Protein AF-A0A4V0NDP2-F1 (afdb_monomer_lite)

Sequence (276 aa):
MLAFAAQASAVKVADWQRQLVALGYTLVVDGDFGPRTDAATRSFQSSRGLTVDGVVGPKTRAAAGANDVQRASLPASWQRWHGATPEPRGAPEGSILAVRGLEKMTPEFRAKIIDLCADLGIPVDSMCAIISNESAGFNPRALNPLPAAGLIQLTTGANLPGFRTKDAIRSIINMSAEEQVDRVIRPYYERMPAAKGAHPGHLYMLNFLPSDANKGEAFKLGIRDAEGWRGQVYAKNYGFDRERRGYFTIGDVYAVAATMCRTARWRRIRVDGSLA

Secondary structure (DSSP, 8-state):
---------HHHHHHHHHHHHHTT-----SS---HHHHHHHHHHHHHTT---SS---HHHHHHTTTTSTTGGGS-GGGTTS--SSSS-TTPPTT-EE--TTGGGS-HHHHHHHHHHHHHHT--HHHHHHHHHHHTTTT-TT-EETTTEETTTTEEGGG--TT--SHHHHHHGGGS-HHHHIIIIIHHHHTT-GGGTT--HHHHHHHHH-GGGTTS-TT-EEEETT-SSHHHHHHHHHGGG-TT-SSEEEHHHHHHHHHHHHHHTTT-EE-TTS-B-

Structure (mmCIF, N/CA/C/O backbone):
data_AF-A0A4V0NDP2-F1
#
_entry.id   AF-A0A4V0NDP2-F1
#
loop_
_atom_site.group_PDB
_atom_site.id
_atom_site.type_symbol
_atom_site.label_atom_id
_atom_site.label_alt_id
_atom_site.label_comp_id
_atom_site.label_asym_id
_atom_site.label_entity_id
_atom_site.label_seq_id
_atom_site.pdbx_PDB_ins_code
_atom_site.Cartn_x
_atom_site.Cartn_y
_atom_site.Cartn_z
_atom_site.occupancy
_atom_site.B_iso_or_equiv
_atom_site.auth_seq_id
_atom_site.auth_comp_id
_atom_site.auth_asym_id
_atom_site.auth_atom_id
_atom_site.pdbx_PDB_model_num
ATOM 1 N N . MET A 1 1 ? -44.163 11.529 9.045 1.00 36.19 1 MET A N 1
ATOM 2 C CA . MET A 1 1 ? -42.994 11.182 9.882 1.00 36.19 1 MET A CA 1
ATOM 3 C C . MET A 1 1 ? -42.154 10.168 9.116 1.00 36.19 1 MET A C 1
ATOM 5 O O . MET A 1 1 ? -42.752 9.302 8.495 1.00 36.19 1 MET A O 1
ATOM 9 N N . LEU A 1 2 ? -40.821 10.312 9.183 1.00 31.27 2 LEU A N 1
ATOM 10 C CA . LEU A 1 2 ? -39.743 9.534 8.532 1.00 31.27 2 LEU A CA 1
ATOM 11 C C . LEU A 1 2 ? -39.202 10.076 7.196 1.00 31.27 2 LEU A C 1
ATOM 13 O O . LEU A 1 2 ? -39.285 9.453 6.144 1.00 31.27 2 LEU A O 1
ATOM 17 N N . ALA A 1 3 ? -38.540 11.230 7.304 1.00 35.94 3 ALA A N 1
ATOM 18 C CA . ALA A 1 3 ? -37.346 11.540 6.529 1.00 35.94 3 ALA A CA 1
ATOM 19 C C . ALA A 1 3 ? -36.135 10.954 7.278 1.00 35.94 3 ALA A C 1
ATOM 21 O O . ALA A 1 3 ? -35.874 11.422 8.379 1.00 35.94 3 ALA A O 1
ATOM 22 N N . PHE A 1 4 ? -35.458 9.928 6.735 1.00 32.53 4 PHE A N 1
ATOM 23 C CA . PHE A 1 4 ? -34.035 9.609 7.008 1.00 32.53 4 PHE A CA 1
ATOM 24 C C . PHE A 1 4 ? -33.473 8.484 6.099 1.00 32.53 4 PHE A C 1
ATOM 26 O O . PHE A 1 4 ? -32.723 7.625 6.549 1.00 32.53 4 PHE A O 1
ATOM 33 N N . ALA A 1 5 ? -33.829 8.458 4.807 1.00 37.12 5 ALA A N 1
ATOM 34 C CA . ALA A 1 5 ? -33.287 7.482 3.840 1.00 37.12 5 ALA A CA 1
ATOM 35 C C . ALA A 1 5 ? -32.432 8.113 2.718 1.00 37.12 5 ALA A C 1
ATOM 37 O O . ALA A 1 5 ? -32.057 7.437 1.764 1.00 37.12 5 ALA A O 1
ATOM 38 N N . ALA A 1 6 ? -32.102 9.403 2.805 1.00 36.00 6 ALA A N 1
ATOM 39 C CA . ALA A 1 6 ? -31.445 10.121 1.716 1.00 36.00 6 ALA A CA 1
ATOM 40 C C . ALA A 1 6 ? -29.988 10.464 2.050 1.00 36.00 6 ALA A C 1
ATOM 42 O O . ALA A 1 6 ? -29.741 11.494 2.660 1.00 36.00 6 ALA A O 1
ATOM 43 N N . GLN A 1 7 ? -29.041 9.618 1.616 1.00 39.69 7 GLN A N 1
ATOM 44 C CA . GLN A 1 7 ? -27.815 10.073 0.930 1.00 39.69 7 GLN A CA 1
ATOM 45 C C . GLN A 1 7 ? -27.037 8.900 0.279 1.00 39.69 7 GLN A C 1
ATOM 47 O O . GLN A 1 7 ? -25.838 8.717 0.493 1.00 39.69 7 GLN A O 1
ATOM 52 N N . ALA A 1 8 ? -27.692 8.082 -0.547 1.00 46.47 8 ALA A N 1
ATOM 53 C CA . ALA A 1 8 ? -26.972 7.264 -1.527 1.00 46.47 8 ALA A CA 1
ATOM 54 C C . ALA A 1 8 ? -26.947 8.045 -2.849 1.00 46.47 8 ALA A C 1
ATOM 56 O O . ALA A 1 8 ? -27.998 8.411 -3.363 1.00 46.47 8 ALA A O 1
ATOM 57 N N . SER A 1 9 ? -25.765 8.370 -3.381 1.00 53.28 9 SER A N 1
ATOM 58 C CA . SER A 1 9 ? -25.677 8.970 -4.719 1.00 53.28 9 SER A CA 1
ATOM 59 C C . SER A 1 9 ? -26.160 7.966 -5.773 1.00 53.28 9 SER A C 1
ATOM 61 O O . SER A 1 9 ? -26.023 6.761 -5.565 1.00 53.28 9 SER A O 1
ATOM 63 N N . ALA A 1 10 ? -26.664 8.437 -6.918 1.00 49.50 10 ALA A N 1
ATOM 64 C CA . ALA A 1 10 ? -27.165 7.569 -7.995 1.00 49.50 10 ALA A CA 1
ATOM 65 C C . ALA A 1 10 ? -26.156 6.472 -8.409 1.00 49.50 10 ALA A C 1
ATOM 67 O O . ALA A 1 10 ? -26.520 5.322 -8.644 1.00 49.50 10 ALA A O 1
ATOM 68 N N . VAL A 1 11 ? -24.854 6.793 -8.386 1.00 45.03 11 VAL A N 1
ATOM 69 C CA . VAL A 1 11 ? -23.760 5.833 -8.626 1.00 45.03 11 VAL A CA 1
ATOM 70 C C . VAL A 1 11 ? -23.718 4.730 -7.556 1.00 45.03 11 VAL A C 1
ATOM 72 O O . VAL A 1 11 ? -23.634 3.552 -7.894 1.00 45.03 11 VAL A O 1
ATOM 75 N N . LYS A 1 12 ? -23.854 5.086 -6.269 1.00 73.88 12 LYS A N 1
ATOM 76 C CA . LYS A 1 12 ? -23.872 4.126 -5.149 1.00 73.88 12 LYS A CA 1
ATOM 77 C C . LYS A 1 12 ? -25.114 3.228 -5.173 1.00 73.88 12 LYS A C 1
ATOM 79 O O . LYS A 1 12 ? -25.032 2.068 -4.774 1.00 73.88 12 LYS A O 1
ATOM 84 N N . VAL A 1 13 ? -26.254 3.744 -5.635 1.00 80.25 13 VAL A N 1
ATOM 85 C CA . VAL A 1 13 ? -27.491 2.960 -5.779 1.00 80.25 13 VAL A CA 1
ATOM 86 C C . VAL A 1 13 ? -27.387 1.975 -6.941 1.00 80.25 13 VAL A C 1
ATOM 88 O O . VAL A 1 13 ? -27.704 0.800 -6.765 1.00 80.25 13 VAL A O 1
ATOM 91 N N . ALA A 1 14 ? -26.873 2.412 -8.093 1.00 77.00 14 ALA A N 1
ATOM 92 C CA . ALA A 1 14 ? -26.673 1.534 -9.243 1.00 77.00 14 ALA A CA 1
ATOM 93 C C . ALA A 1 14 ? -25.706 0.380 -8.919 1.00 77.00 14 ALA A C 1
ATOM 95 O O . ALA A 1 14 ? -25.932 -0.759 -9.327 1.00 77.00 14 ALA A O 1
ATOM 96 N N . ASP A 1 15 ? -24.654 0.642 -8.136 1.00 76.19 15 ASP A N 1
ATOM 97 C CA . ASP A 1 15 ? -23.742 -0.399 -7.647 1.00 76.19 15 ASP A CA 1
ATOM 98 C C . ASP A 1 15 ? -24.462 -1.449 -6.792 1.00 76.19 15 ASP A C 1
ATOM 100 O O . ASP A 1 15 ? -24.210 -2.649 -6.930 1.00 76.19 15 ASP A O 1
ATOM 104 N N . TRP A 1 16 ? -25.378 -1.009 -5.928 1.00 87.62 16 TRP A N 1
ATOM 105 C CA . TRP A 1 16 ? -26.167 -1.898 -5.084 1.00 87.62 16 TRP A CA 1
ATOM 106 C C . TRP A 1 16 ? -27.178 -2.725 -5.885 1.00 87.62 16 TRP A C 1
ATOM 108 O O . TRP A 1 16 ? -27.268 -3.939 -5.704 1.00 87.62 16 TRP A O 1
ATOM 118 N N . GLN A 1 17 ? -27.879 -2.102 -6.832 1.00 87.50 17 GLN A N 1
ATOM 119 C CA . GLN A 1 17 ? -28.795 -2.798 -7.738 1.00 87.50 17 GLN A CA 1
ATOM 120 C C . GLN A 1 17 ? -28.069 -3.890 -8.535 1.00 87.50 17 GLN A C 1
ATOM 122 O O . GLN A 1 17 ? -28.569 -5.009 -8.625 1.00 87.50 17 GLN A O 1
ATOM 127 N N . ARG A 1 18 ? -26.856 -3.619 -9.044 1.00 81.50 18 ARG A N 1
ATOM 128 C CA . ARG A 1 18 ? -26.035 -4.633 -9.734 1.00 81.50 18 ARG A CA 1
ATOM 129 C C . ARG A 1 18 ? -25.675 -5.815 -8.833 1.00 81.50 18 ARG A C 1
ATOM 131 O O . ARG A 1 18 ? -25.701 -6.950 -9.299 1.00 81.50 18 ARG A O 1
ATOM 138 N N . GLN A 1 19 ? -25.362 -5.571 -7.560 1.00 79.44 19 GLN A N 1
ATOM 139 C CA . GLN A 1 19 ? -25.081 -6.647 -6.599 1.00 79.44 19 GLN A CA 1
ATOM 140 C C . GLN A 1 19 ? -26.320 -7.499 -6.324 1.00 79.44 19 GLN A C 1
ATOM 142 O O . GLN A 1 19 ? -26.232 -8.722 -6.349 1.00 79.44 19 GLN A O 1
ATOM 147 N N . LEU A 1 20 ? -27.484 -6.877 -6.127 1.00 84.88 20 LEU A N 1
ATOM 148 C CA . LEU A 1 20 ? -28.743 -7.603 -5.966 1.00 84.88 20 LEU A CA 1
ATOM 149 C C . LEU A 1 20 ? -29.078 -8.440 -7.213 1.00 84.88 20 LEU A C 1
ATOM 151 O O . LEU A 1 20 ? -29.417 -9.613 -7.077 1.00 84.88 20 LEU A O 1
ATOM 155 N N . VAL A 1 21 ? -28.901 -7.899 -8.423 1.00 81.94 21 VAL A N 1
ATOM 156 C CA . VAL A 1 21 ? -29.083 -8.667 -9.670 1.00 81.94 21 VAL A CA 1
ATOM 157 C C . VAL A 1 21 ? -28.145 -9.873 -9.733 1.00 81.94 21 VAL A C 1
ATOM 159 O O . VAL A 1 21 ? -28.592 -10.982 -10.017 1.00 81.94 21 VAL A O 1
ATOM 162 N N . ALA A 1 22 ? -26.865 -9.696 -9.393 1.00 69.38 22 ALA A N 1
ATOM 163 C CA . ALA A 1 22 ? -25.896 -10.793 -9.340 1.00 69.38 22 ALA A CA 1
ATOM 164 C C . ALA A 1 22 ? -26.252 -11.871 -8.295 1.00 69.38 22 ALA A C 1
ATOM 166 O O . ALA A 1 22 ? -25.889 -13.033 -8.456 1.00 69.38 22 ALA A O 1
ATOM 167 N N . LEU A 1 23 ? -26.984 -11.498 -7.242 1.00 76.38 23 LEU A N 1
ATOM 168 C CA . LEU A 1 23 ? -27.491 -12.398 -6.202 1.00 76.38 23 LEU A CA 1
ATOM 169 C C . LEU A 1 23 ? -28.840 -13.049 -6.562 1.00 76.38 23 LEU A C 1
ATOM 171 O O . LEU A 1 23 ? -29.414 -13.746 -5.725 1.00 76.38 23 LEU A O 1
ATOM 175 N N . GLY A 1 24 ? -29.344 -12.838 -7.782 1.00 78.81 24 GLY A N 1
ATOM 176 C CA . GLY A 1 24 ? -30.566 -13.462 -8.296 1.00 78.81 24 GLY A CA 1
ATOM 177 C C . GLY A 1 24 ? -31.846 -12.641 -8.111 1.00 78.81 24 GLY A C 1
ATOM 178 O O . GLY A 1 24 ? -32.932 -13.139 -8.403 1.00 78.81 24 GLY A O 1
ATOM 179 N N . TYR A 1 25 ? -31.757 -11.388 -7.656 1.00 87.88 25 TYR A N 1
ATOM 180 C CA . TYR A 1 25 ? -32.920 -10.502 -7.564 1.00 87.88 25 TYR A CA 1
ATOM 181 C C . TYR A 1 25 ? -33.242 -9.886 -8.930 1.00 87.88 25 TYR A C 1
ATOM 183 O O . TYR A 1 25 ? -32.371 -9.362 -9.616 1.00 87.88 25 TYR A O 1
ATOM 191 N N . THR A 1 26 ? -34.514 -9.891 -9.329 1.00 90.88 26 THR A N 1
ATOM 192 C CA . THR A 1 26 ? -34.936 -9.278 -10.600 1.00 90.88 26 THR A CA 1
ATOM 193 C C . THR A 1 26 ? -35.195 -7.782 -10.407 1.00 90.88 26 THR A C 1
ATOM 195 O O . THR A 1 26 ? -36.247 -7.389 -9.905 1.00 90.88 26 THR A O 1
ATOM 198 N N . LEU A 1 27 ? -34.231 -6.944 -10.800 1.00 91.50 27 LEU A N 1
ATOM 199 C CA . LEU A 1 27 ? -34.290 -5.481 -10.707 1.00 91.50 27 LEU A CA 1
ATOM 200 C C . LEU A 1 27 ? -33.790 -4.815 -11.991 1.00 91.50 27 LEU A C 1
ATOM 202 O O . LEU A 1 27 ? -32.980 -5.377 -12.725 1.00 91.50 27 LEU A O 1
ATOM 206 N N . VAL A 1 28 ? -34.242 -3.582 -12.218 1.00 90.56 28 VAL A N 1
ATOM 207 C CA . VAL A 1 28 ? -33.639 -2.669 -13.196 1.00 90.56 28 VAL A CA 1
ATOM 208 C C . VAL A 1 28 ? -32.516 -1.900 -12.498 1.00 90.56 28 VAL A C 1
ATOM 210 O O . VAL A 1 28 ? -32.660 -1.510 -11.342 1.00 90.56 28 VAL A O 1
ATOM 213 N N . VAL A 1 29 ? -31.387 -1.720 -13.186 1.00 88.44 29 VAL A N 1
ATOM 214 C CA . VAL A 1 29 ? -30.256 -0.914 -12.702 1.00 88.44 29 VAL A CA 1
ATOM 215 C C . VAL A 1 29 ? -30.400 0.496 -13.268 1.00 88.44 29 VAL A C 1
ATOM 217 O O . VAL A 1 29 ? -29.856 0.801 -14.327 1.00 88.44 29 VAL A O 1
ATOM 220 N N . ASP A 1 30 ? -31.176 1.331 -12.590 1.00 84.38 30 ASP A N 1
ATOM 221 C CA . ASP A 1 30 ? -31.487 2.710 -12.989 1.00 84.38 30 ASP A CA 1
ATOM 222 C C . ASP A 1 30 ? -30.814 3.766 -12.094 1.00 84.38 30 ASP A C 1
ATOM 224 O O . ASP A 1 30 ? -30.802 4.945 -12.434 1.00 84.38 30 ASP A O 1
ATOM 228 N N . GLY A 1 31 ? -30.181 3.351 -10.992 1.00 84.44 31 GLY A N 1
ATOM 229 C CA . GLY A 1 31 ? -29.564 4.259 -10.026 1.00 84.44 31 GLY A CA 1
ATOM 230 C C . GLY A 1 31 ? -30.551 4.903 -9.051 1.00 84.44 31 GLY A C 1
ATOM 231 O O . GLY A 1 31 ? -30.120 5.711 -8.227 1.00 84.44 31 GLY A O 1
ATOM 232 N N . ASP A 1 32 ? -31.826 4.505 -9.076 1.00 88.69 32 ASP A N 1
ATOM 233 C CA . ASP A 1 32 ? -32.862 5.025 -8.191 1.00 88.69 32 ASP A CA 1
ATOM 234 C C . ASP A 1 32 ? -33.216 4.035 -7.077 1.00 88.69 32 ASP A C 1
ATOM 236 O O . ASP A 1 32 ? -33.544 2.858 -7.279 1.00 88.69 32 ASP A O 1
ATOM 240 N N . PHE A 1 33 ? -33.188 4.520 -5.832 1.00 84.88 33 PHE A N 1
ATOM 241 C CA . PHE A 1 33 ? -33.556 3.703 -4.675 1.00 84.88 33 PHE A CA 1
ATOM 242 C C . PHE A 1 33 ? -35.082 3.688 -4.512 1.00 84.88 33 PHE A C 1
ATOM 244 O O . PHE A 1 33 ? -35.639 4.176 -3.533 1.00 84.88 33 PHE A O 1
ATOM 251 N N . GLY A 1 34 ? -35.773 3.180 -5.533 1.00 90.81 34 GLY A N 1
ATOM 252 C CA . GLY A 1 34 ? -37.225 3.066 -5.555 1.00 90.81 34 GLY A CA 1
ATOM 253 C C . GLY A 1 34 ? -37.759 1.866 -4.756 1.00 90.81 34 GLY A C 1
ATOM 254 O O . GLY A 1 34 ? -36.986 1.049 -4.245 1.00 90.81 34 GLY A O 1
ATOM 255 N N . PRO A 1 35 ? -39.093 1.690 -4.702 1.00 92.31 35 PRO A N 1
ATOM 256 C CA . PRO A 1 35 ? -39.743 0.637 -3.913 1.00 92.31 35 PRO A CA 1
ATOM 257 C C . PRO A 1 35 ? -39.266 -0.786 -4.230 1.00 92.31 35 PRO A C 1
ATOM 259 O O . PRO A 1 35 ? -39.185 -1.628 -3.340 1.00 92.31 35 PRO A O 1
ATOM 262 N N . ARG A 1 36 ? -38.913 -1.066 -5.493 1.00 90.19 36 ARG A N 1
ATOM 263 C CA . ARG A 1 36 ? -38.365 -2.372 -5.897 1.00 90.19 36 ARG A CA 1
ATOM 264 C C . ARG A 1 36 ? -36.975 -2.613 -5.301 1.00 90.19 36 ARG A C 1
ATOM 266 O O . ARG A 1 36 ? -36.709 -3.710 -4.814 1.00 90.19 36 ARG A O 1
ATOM 273 N N . THR A 1 37 ? -36.120 -1.589 -5.295 1.00 93.25 37 THR A N 1
ATOM 274 C CA . THR A 1 37 ? -34.781 -1.642 -4.696 1.00 93.25 37 THR A CA 1
ATOM 275 C C . THR A 1 37 ? -34.867 -1.806 -3.173 1.00 93.25 37 THR A C 1
ATOM 277 O O . THR A 1 37 ? -34.152 -2.639 -2.616 1.00 93.25 37 THR A O 1
ATOM 280 N N . ASP A 1 38 ? -35.773 -1.091 -2.493 1.00 93.31 38 ASP A N 1
ATOM 281 C CA . ASP A 1 38 ? -36.018 -1.250 -1.046 1.00 93.31 38 ASP A CA 1
ATOM 282 C C . ASP A 1 38 ? -36.514 -2.667 -0.705 1.00 93.31 38 ASP A C 1
ATOM 284 O O . ASP A 1 38 ? -35.919 -3.341 0.138 1.00 93.31 38 ASP A O 1
ATOM 288 N N . ALA A 1 39 ? -37.521 -3.174 -1.425 1.00 91.38 39 ALA A N 1
ATOM 289 C CA . ALA A 1 39 ? -38.064 -4.514 -1.201 1.00 91.38 39 ALA A CA 1
ATOM 290 C C . ALA A 1 39 ? -37.002 -5.612 -1.382 1.00 91.38 39 ALA A C 1
ATOM 292 O O . ALA A 1 39 ? -36.876 -6.508 -0.543 1.00 91.38 39 ALA A O 1
ATOM 293 N N . ALA A 1 40 ? -36.187 -5.519 -2.436 1.00 91.75 40 ALA A N 1
ATOM 294 C CA . ALA A 1 40 ? -35.080 -6.444 -2.657 1.00 91.75 40 ALA A CA 1
ATOM 295 C C . ALA A 1 40 ? -33.992 -6.319 -1.578 1.00 91.75 40 ALA A C 1
ATOM 297 O O . ALA A 1 40 ? -33.458 -7.332 -1.132 1.00 91.75 40 ALA A O 1
ATOM 298 N N . THR A 1 41 ? -33.712 -5.103 -1.093 1.00 91.00 41 THR A N 1
ATOM 299 C CA . THR A 1 41 ? -32.773 -4.869 0.018 1.00 91.00 41 THR A CA 1
ATOM 300 C C . THR A 1 41 ? -33.250 -5.542 1.300 1.00 91.00 41 THR A C 1
ATOM 302 O O . THR A 1 41 ? -32.476 -6.249 1.943 1.00 91.00 41 THR A O 1
ATOM 305 N N . ARG A 1 42 ? -34.529 -5.385 1.652 1.00 91.81 42 ARG A N 1
ATOM 306 C CA . ARG A 1 42 ? -35.129 -6.012 2.839 1.00 91.81 42 ARG A CA 1
ATOM 307 C C . ARG A 1 42 ? -35.179 -7.532 2.721 1.00 91.81 42 ARG A C 1
ATOM 309 O O . ARG A 1 42 ? -34.827 -8.229 3.669 1.00 91.81 42 ARG A O 1
ATOM 316 N N . SER A 1 43 ? -35.552 -8.052 1.552 1.00 85.25 43 SER A N 1
ATOM 317 C CA . SER A 1 43 ? -35.519 -9.494 1.277 1.00 85.25 43 SER A CA 1
ATOM 318 C C . SER A 1 43 ? -34.102 -10.049 1.415 1.00 85.25 43 SER A C 1
ATOM 320 O O . SER A 1 43 ? -33.891 -11.081 2.051 1.00 85.25 43 SER A O 1
ATOM 322 N N . PHE A 1 44 ? -33.113 -9.329 0.885 1.00 88.88 44 PHE A N 1
ATOM 323 C CA . PHE A 1 44 ? -31.711 -9.679 1.033 1.00 88.88 44 PHE A CA 1
ATOM 324 C C . PHE A 1 44 ? -31.272 -9.678 2.503 1.00 88.88 44 PHE A C 1
ATOM 326 O O . PHE A 1 44 ? -30.733 -10.682 2.970 1.00 88.88 44 PHE A O 1
ATOM 333 N N . GLN A 1 45 ? -31.556 -8.611 3.253 1.00 88.19 45 GLN A N 1
ATOM 334 C CA . GLN A 1 45 ? -31.250 -8.523 4.683 1.00 88.19 45 GLN A CA 1
ATOM 335 C C . GLN A 1 45 ? -31.868 -9.683 5.467 1.00 88.19 45 GLN A C 1
ATOM 337 O O . GLN A 1 45 ? -31.167 -10.341 6.233 1.00 88.19 45 GLN A O 1
ATOM 342 N N . SER A 1 46 ? -33.140 -9.991 5.207 1.00 86.69 46 SER A N 1
ATOM 343 C CA . SER A 1 46 ? -33.843 -11.118 5.823 1.00 86.69 46 SER A CA 1
ATOM 344 C C . SER A 1 46 ? -33.165 -12.453 5.499 1.00 86.69 46 SER A C 1
ATOM 346 O O . SER A 1 46 ? -32.841 -13.212 6.411 1.00 86.69 46 SER A O 1
ATOM 348 N N . SER A 1 47 ? -32.834 -12.700 4.224 1.00 79.25 47 SER A N 1
ATOM 349 C CA . SER A 1 47 ? -32.162 -13.933 3.781 1.00 79.25 47 SER A CA 1
ATOM 350 C C . SER A 1 47 ? -30.767 -14.138 4.386 1.00 79.25 47 SER A C 1
ATOM 352 O O . SER A 1 47 ? -30.253 -15.255 4.41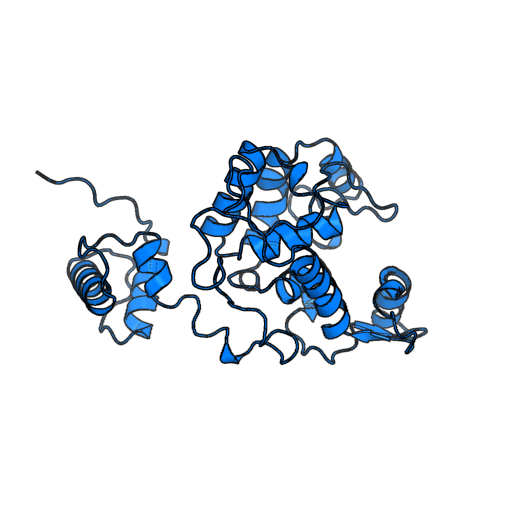0 1.00 79.25 47 SER A O 1
ATOM 354 N N . ARG A 1 48 ? -30.137 -13.060 4.866 1.00 78.31 48 ARG A N 1
ATOM 355 C CA . ARG A 1 48 ? -28.796 -13.062 5.465 1.00 78.31 48 ARG A CA 1
ATOM 356 C C . ARG A 1 48 ? -28.804 -12.889 6.987 1.00 78.31 48 ARG A C 1
ATOM 358 O O . ARG A 1 48 ? -27.730 -12.756 7.567 1.00 78.31 48 ARG A O 1
ATOM 365 N N . GLY A 1 49 ? -29.976 -12.892 7.628 1.00 80.44 49 GLY A N 1
ATOM 366 C CA . GLY A 1 49 ? -30.105 -12.725 9.081 1.00 80.44 49 GLY A CA 1
ATOM 367 C C . GLY A 1 49 ? -29.672 -11.346 9.595 1.00 80.44 49 GLY A C 1
ATOM 368 O O . GLY A 1 49 ? -29.192 -11.232 10.720 1.00 80.44 49 GLY A O 1
ATOM 369 N N . LEU A 1 50 ? -29.791 -10.304 8.769 1.00 82.94 50 LEU A N 1
ATOM 370 C CA . LEU A 1 50 ? -29.487 -8.919 9.132 1.00 82.94 50 LEU A CA 1
ATOM 371 C C . LEU A 1 50 ? -30.731 -8.191 9.656 1.00 82.94 50 LEU A C 1
ATOM 373 O O . LEU A 1 50 ? -31.862 -8.614 9.417 1.00 82.94 50 LEU A O 1
ATOM 377 N N . THR A 1 51 ? -30.524 -7.040 10.304 1.00 87.25 51 THR A N 1
ATOM 378 C CA . THR A 1 51 ? -31.604 -6.083 10.580 1.00 87.25 51 THR A CA 1
ATOM 379 C C . THR A 1 51 ? -32.297 -5.703 9.269 1.00 87.25 51 THR A C 1
ATOM 381 O O . THR A 1 51 ? -31.647 -5.240 8.334 1.00 87.25 51 THR A O 1
ATOM 384 N N . VAL A 1 52 ? -33.613 -5.913 9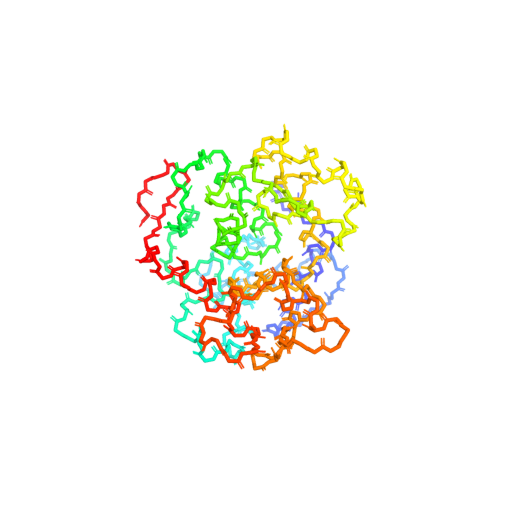.196 1.00 92.50 52 VAL A N 1
ATOM 385 C CA . VAL A 1 52 ? -34.427 -5.692 7.988 1.00 92.50 52 VAL A CA 1
ATOM 386 C C . VAL A 1 52 ? -34.958 -4.256 7.962 1.00 92.50 52 VAL A C 1
ATOM 388 O O . VAL A 1 52 ? -36.156 -3.996 8.068 1.00 92.50 52 VAL A O 1
ATOM 391 N N . ASP A 1 53 ? -34.047 -3.296 7.873 1.00 84.50 53 ASP A N 1
ATOM 392 C CA . ASP A 1 53 ? -34.352 -1.861 7.905 1.00 84.50 53 ASP A CA 1
ATOM 393 C C . ASP A 1 53 ? -34.428 -1.215 6.510 1.00 84.50 53 ASP A C 1
ATOM 395 O O . ASP A 1 53 ? -34.896 -0.082 6.391 1.00 84.50 53 ASP A O 1
ATOM 399 N N . GLY A 1 54 ? -34.061 -1.943 5.449 1.00 84.81 54 GLY A N 1
ATOM 400 C CA . GLY A 1 54 ? -33.982 -1.434 4.074 1.00 84.81 54 GLY A CA 1
ATOM 401 C C . GLY A 1 54 ? -32.785 -0.510 3.839 1.00 84.81 54 GLY A C 1
ATOM 402 O O . GLY A 1 54 ? -32.638 0.054 2.756 1.00 84.81 54 GLY A O 1
ATOM 403 N N . VAL A 1 55 ? -31.904 -0.364 4.831 1.00 85.75 55 VAL A N 1
ATOM 404 C CA . VAL A 1 55 ? -30.732 0.501 4.768 1.00 85.75 55 VAL A CA 1
ATOM 405 C C . VAL A 1 55 ? -29.528 -0.289 4.261 1.00 85.75 55 VAL A C 1
ATOM 407 O O . VAL A 1 55 ? -29.072 -1.281 4.839 1.00 85.75 55 VAL A O 1
ATOM 410 N N . VAL A 1 56 ? -28.927 0.199 3.178 1.00 78.38 56 VAL A N 1
ATOM 411 C CA . VAL A 1 56 ? -27.680 -0.358 2.643 1.00 78.38 56 VAL A CA 1
ATOM 412 C C . VAL A 1 56 ? -26.498 0.185 3.448 1.00 78.38 56 VAL A C 1
ATOM 414 O O . VAL A 1 56 ? -25.771 1.079 3.016 1.00 78.38 56 VAL A O 1
ATOM 417 N N . GLY A 1 57 ? -26.323 -0.335 4.661 1.00 72.94 57 GLY A N 1
ATOM 418 C CA . GLY A 1 57 ? -25.177 -0.056 5.526 1.00 72.94 57 GLY A CA 1
ATOM 419 C C . GLY A 1 57 ? -23.972 -0.970 5.249 1.00 72.94 57 GLY A C 1
ATOM 420 O O . GLY A 1 57 ? -24.045 -1.864 4.398 1.00 72.94 57 GLY A O 1
ATOM 421 N N . PRO A 1 58 ? -22.854 -0.791 5.980 1.00 67.62 58 PRO A N 1
ATOM 422 C CA . PRO A 1 58 ? -21.671 -1.649 5.870 1.00 67.62 58 PRO A CA 1
ATOM 423 C C . PRO A 1 58 ? -21.981 -3.145 6.028 1.00 67.62 58 PRO A C 1
ATOM 425 O O . PRO A 1 58 ? -21.506 -3.951 5.232 1.00 67.62 58 PRO A O 1
ATOM 428 N N . LYS A 1 59 ? -22.858 -3.512 6.976 1.00 66.44 59 LYS A N 1
ATOM 429 C CA . LYS A 1 59 ? -23.290 -4.904 7.209 1.00 66.44 59 LYS A CA 1
ATOM 430 C C . LYS A 1 59 ? -24.033 -5.498 6.007 1.00 66.44 59 LYS A C 1
ATOM 432 O O . LYS A 1 59 ? -23.711 -6.602 5.575 1.00 66.44 59 LYS A O 1
ATOM 437 N N . THR A 1 60 ? -24.966 -4.741 5.423 1.00 78.00 60 THR A N 1
ATOM 438 C CA . THR A 1 60 ? -25.706 -5.135 4.211 1.00 78.00 60 THR A CA 1
ATOM 439 C C . THR A 1 60 ? -24.753 -5.340 3.028 1.00 78.00 60 THR A C 1
ATOM 441 O O . THR A 1 60 ? -24.817 -6.368 2.359 1.00 78.00 60 THR A O 1
ATOM 444 N N . ARG A 1 61 ? -23.800 -4.418 2.814 1.00 75.25 61 ARG A N 1
ATOM 445 C CA . ARG A 1 61 ? -22.788 -4.528 1.744 1.00 75.25 61 ARG A CA 1
ATOM 446 C C . ARG A 1 61 ? -21.833 -5.708 1.934 1.00 75.25 61 ARG A C 1
ATOM 448 O O . ARG A 1 61 ? -21.506 -6.388 0.967 1.00 75.25 61 ARG A O 1
ATOM 455 N N . ALA A 1 62 ? -21.388 -5.964 3.162 1.00 63.72 62 ALA A N 1
ATOM 456 C CA . ALA A 1 62 ? -20.484 -7.071 3.462 1.00 63.72 62 ALA A CA 1
ATOM 457 C C . ALA A 1 62 ? -21.148 -8.435 3.209 1.00 63.72 62 ALA A C 1
ATOM 459 O O . ALA A 1 62 ? -20.541 -9.316 2.597 1.00 63.72 62 ALA A O 1
ATOM 460 N N . ALA A 1 63 ? -22.410 -8.591 3.622 1.00 69.69 63 ALA A N 1
ATOM 461 C CA . ALA A 1 63 ? -23.171 -9.822 3.426 1.00 69.69 63 ALA A CA 1
ATOM 462 C C . ALA A 1 63 ? -23.468 -10.120 1.948 1.00 69.69 63 ALA A C 1
ATOM 464 O O . ALA A 1 63 ? -23.698 -11.274 1.589 1.00 69.69 63 ALA A O 1
ATOM 465 N N . ALA A 1 64 ? -23.492 -9.092 1.089 1.00 68.69 64 ALA A N 1
ATOM 466 C CA . ALA A 1 64 ? -23.811 -9.224 -0.334 1.00 68.69 64 ALA A CA 1
ATOM 467 C C . ALA A 1 64 ? -22.668 -9.830 -1.158 1.00 68.69 64 ALA A C 1
ATOM 469 O O . ALA A 1 64 ? -22.779 -9.971 -2.372 1.00 68.69 64 ALA A O 1
ATOM 470 N N . GLY A 1 65 ? -21.578 -10.231 -0.501 1.00 58.06 65 GLY A N 1
ATOM 471 C CA . GLY A 1 65 ? -20.560 -11.040 -1.146 1.00 58.06 65 GLY A CA 1
ATOM 472 C C . GLY A 1 65 ? -19.654 -10.242 -2.072 1.00 58.06 65 GLY A C 1
ATOM 473 O O . GLY A 1 65 ? -19.143 -10.801 -3.037 1.00 58.06 65 GLY A O 1
ATOM 474 N N . ALA A 1 66 ? -19.295 -9.006 -1.707 1.00 47.34 66 ALA A N 1
ATOM 475 C CA . ALA A 1 66 ? -18.091 -8.369 -2.254 1.00 47.34 66 ALA A CA 1
ATOM 476 C C . ALA A 1 66 ? -16.792 -9.195 -2.028 1.00 47.34 66 ALA A C 1
ATOM 478 O O . ALA A 1 66 ? -15.724 -8.734 -2.408 1.00 47.34 66 ALA A O 1
ATOM 479 N N . ASN A 1 67 ? -16.871 -10.400 -1.437 1.00 45.31 67 ASN A N 1
ATOM 480 C CA . ASN A 1 67 ? -15.744 -11.207 -0.974 1.00 45.31 67 ASN A CA 1
ATOM 481 C C . ASN A 1 67 ? -15.807 -12.722 -1.299 1.00 45.31 67 ASN A C 1
ATOM 483 O O . ASN A 1 67 ? -14.910 -13.447 -0.870 1.00 45.31 67 ASN A O 1
ATOM 487 N N . ASP A 1 68 ? -16.799 -13.242 -2.040 1.00 37.78 68 ASP A N 1
ATOM 488 C CA . ASP A 1 68 ? -16.833 -14.694 -2.354 1.00 37.78 68 ASP A CA 1
ATOM 489 C C . ASP A 1 68 ? -16.113 -15.067 -3.663 1.00 37.78 68 ASP A C 1
ATOM 491 O O . ASP A 1 68 ? -15.632 -16.191 -3.803 1.00 37.78 68 ASP A O 1
ATOM 495 N N . VAL A 1 69 ? -15.911 -14.117 -4.581 1.00 38.59 69 VAL A N 1
ATOM 496 C CA . VAL A 1 69 ? -15.197 -14.377 -5.848 1.00 38.59 69 VAL A CA 1
ATOM 497 C C . VAL A 1 69 ? -13.673 -14.500 -5.654 1.00 38.59 69 VAL A C 1
ATOM 499 O O . VAL A 1 69 ? -13.003 -15.117 -6.473 1.00 38.59 69 VAL A O 1
ATOM 502 N N . GLN A 1 70 ? -13.098 -13.995 -4.553 1.00 41.12 70 GLN A N 1
ATOM 503 C CA . GLN A 1 70 ? -11.636 -13.967 -4.372 1.00 41.12 70 GLN A CA 1
ATOM 504 C C . GLN A 1 70 ? -11.028 -15.197 -3.684 1.00 41.12 70 GLN A C 1
ATOM 506 O O . GLN A 1 70 ? -9.842 -15.447 -3.871 1.00 41.12 70 GLN A O 1
ATOM 511 N N . ARG A 1 71 ? -11.779 -15.996 -2.907 1.00 37.84 71 ARG A N 1
ATOM 512 C CA . ARG A 1 71 ? -11.194 -17.148 -2.180 1.00 37.84 71 ARG A CA 1
ATOM 513 C C . ARG A 1 71 ? -10.765 -18.292 -3.098 1.00 37.84 71 ARG A C 1
ATOM 515 O O . ARG A 1 71 ? -9.734 -18.906 -2.842 1.00 37.84 71 ARG A O 1
ATOM 522 N N . ALA A 1 72 ? -11.530 -18.563 -4.156 1.00 36.00 72 ALA A N 1
ATOM 523 C CA . ALA A 1 72 ? -11.239 -19.639 -5.106 1.00 36.00 72 ALA A CA 1
ATOM 524 C C . ALA A 1 72 ? -10.077 -19.309 -6.066 1.00 36.00 72 ALA A C 1
ATOM 526 O O . ALA A 1 72 ? -9.569 -20.201 -6.738 1.00 36.00 72 ALA A O 1
ATOM 527 N N . SER A 1 73 ? -9.633 -18.048 -6.107 1.00 45.78 73 SER A N 1
ATOM 528 C CA . SER A 1 73 ? -8.537 -17.566 -6.956 1.00 45.78 73 SER A CA 1
ATOM 529 C C . SER A 1 73 ? -7.273 -17.178 -6.181 1.00 45.78 73 SER A C 1
ATOM 531 O O . SER A 1 73 ? -6.330 -16.678 -6.793 1.00 45.78 73 SER A O 1
ATOM 533 N N . LEU A 1 74 ? -7.227 -17.361 -4.852 1.00 50.34 74 LEU A N 1
ATOM 534 C CA . LEU A 1 74 ? -5.993 -17.119 -4.101 1.00 50.34 74 LEU A CA 1
ATOM 535 C C . LEU A 1 74 ? -4.956 -18.192 -4.469 1.00 50.34 74 LEU A C 1
ATOM 537 O O . LEU A 1 74 ? -5.271 -19.388 -4.432 1.00 50.34 74 LEU A O 1
ATOM 541 N N . PRO A 1 75 ? -3.712 -17.801 -4.785 1.00 50.75 75 PRO A N 1
ATOM 542 C CA . PRO A 1 75 ? -2.641 -18.762 -4.999 1.00 50.75 75 PRO A CA 1
ATOM 543 C C . PRO A 1 75 ? -2.445 -19.682 -3.788 1.00 50.75 75 PRO A C 1
ATOM 545 O O . PRO A 1 75 ? -2.728 -19.298 -2.652 1.00 50.75 75 PRO A O 1
ATOM 548 N N . ALA A 1 76 ? -1.923 -20.893 -4.005 1.00 54.81 76 ALA A N 1
ATOM 549 C CA . ALA A 1 76 ? -1.763 -21.911 -2.958 1.00 54.81 76 ALA A CA 1
ATOM 550 C C . ALA A 1 76 ? -0.997 -21.407 -1.714 1.00 54.81 76 ALA A C 1
ATOM 552 O O . ALA A 1 76 ? -1.343 -21.751 -0.584 1.00 54.81 76 ALA A O 1
ATOM 553 N N . SER A 1 77 ? -0.015 -20.522 -1.911 1.00 49.72 77 SER A N 1
ATOM 554 C CA . SER A 1 77 ? 0.764 -19.856 -0.855 1.00 49.72 77 SER A CA 1
ATOM 555 C C . SER A 1 77 ? -0.087 -18.960 0.070 1.00 49.72 77 SER A C 1
ATOM 557 O O . SER A 1 77 ? 0.285 -18.726 1.223 1.00 49.72 77 SER A O 1
ATOM 559 N N . TRP A 1 78 ? -1.260 -18.526 -0.399 1.00 55.53 78 TRP A N 1
ATOM 560 C CA . TRP A 1 78 ? -2.222 -17.669 0.295 1.00 55.53 78 TRP A CA 1
ATOM 561 C C . TRP A 1 78 ? -3.544 -18.364 0.635 1.00 55.53 78 TRP A C 1
ATOM 563 O O . TRP A 1 78 ? -4.376 -17.763 1.304 1.00 55.53 78 TRP A O 1
ATOM 573 N N . GLN A 1 79 ? -3.749 -19.635 0.281 1.00 52.25 79 GLN A N 1
ATOM 574 C CA . GLN A 1 79 ? -4.962 -20.375 0.676 1.00 52.25 79 GLN A CA 1
ATOM 575 C C . GLN A 1 79 ? -5.092 -20.542 2.201 1.00 52.25 79 GLN A C 1
ATOM 577 O O . GLN A 1 79 ? -6.199 -20.626 2.728 1.00 52.25 79 GLN A O 1
ATOM 582 N N . ARG A 1 80 ? -3.965 -20.534 2.933 1.00 47.56 80 ARG A N 1
ATOM 583 C CA . ARG A 1 80 ? -3.931 -20.527 4.410 1.00 47.56 80 ARG A CA 1
ATOM 584 C C . ARG A 1 80 ? -4.087 -19.123 5.010 1.00 47.56 80 ARG A C 1
ATOM 586 O O . ARG A 1 80 ? -4.146 -18.972 6.228 1.00 47.56 80 ARG A O 1
ATOM 593 N N . TRP A 1 81 ? -4.129 -18.085 4.176 1.00 50.12 81 TRP A N 1
ATOM 594 C CA . TRP A 1 81 ? -4.487 -16.745 4.614 1.00 50.12 81 TRP A CA 1
ATOM 595 C C . TRP A 1 81 ? -5.999 -16.711 4.825 1.00 50.12 81 TRP A C 1
ATOM 597 O O . TRP A 1 81 ? -6.792 -16.863 3.895 1.00 50.12 81 TRP A O 1
ATOM 607 N N . HIS A 1 82 ? -6.413 -16.564 6.080 1.00 46.56 82 HIS A N 1
ATOM 608 C CA . HIS A 1 82 ? -7.818 -16.562 6.452 1.00 46.56 82 HIS A CA 1
ATOM 609 C C . HIS A 1 82 ? -8.481 -15.230 6.084 1.00 46.56 82 HIS A C 1
ATOM 611 O O . HIS A 1 82 ? -8.841 -14.467 6.963 1.00 46.56 82 HIS A O 1
ATOM 617 N N . GLY A 1 83 ? -8.722 -14.995 4.792 1.00 41.06 83 GLY A N 1
ATOM 618 C CA . GLY A 1 83 ? -9.824 -14.153 4.329 1.00 41.06 83 GLY A CA 1
ATOM 619 C C . GLY A 1 83 ? -9.444 -12.983 3.436 1.00 41.06 83 GLY A C 1
ATOM 620 O O . GLY A 1 83 ? -9.010 -11.959 3.930 1.00 41.06 83 GLY A O 1
ATOM 621 N N . ALA A 1 84 ? -9.802 -13.095 2.151 1.00 39.00 84 ALA A N 1
ATOM 622 C CA . ALA A 1 84 ? -10.097 -11.986 1.233 1.00 39.00 84 ALA A CA 1
ATOM 623 C C . ALA A 1 84 ? -11.332 -11.168 1.668 1.00 39.00 84 ALA A C 1
ATOM 625 O O . ALA A 1 84 ? -12.214 -10.862 0.884 1.00 39.00 84 ALA A O 1
ATOM 626 N N . THR A 1 85 ? -11.421 -10.871 2.956 1.00 38.12 85 THR A N 1
ATOM 627 C CA . THR A 1 85 ? -12.352 -9.936 3.577 1.00 38.12 85 THR A CA 1
ATOM 628 C C . THR A 1 85 ? -11.475 -8.908 4.305 1.00 38.12 85 THR A C 1
ATOM 630 O O . THR A 1 85 ? -10.390 -9.278 4.754 1.00 38.12 85 THR A O 1
ATOM 633 N N . PRO A 1 86 ? -11.891 -7.634 4.452 1.00 42.25 86 PRO A N 1
ATOM 634 C CA . PRO A 1 86 ? -11.120 -6.609 5.174 1.00 42.25 86 PRO A CA 1
ATOM 635 C C . PRO A 1 86 ? -10.704 -6.978 6.606 1.00 42.25 86 PRO A C 1
ATOM 637 O O . PRO A 1 86 ? -9.844 -6.332 7.191 1.00 42.25 86 PRO A O 1
ATOM 640 N N . GLU A 1 87 ? -11.269 -8.055 7.129 1.00 48.03 87 GLU A N 1
ATOM 641 C CA . GLU A 1 87 ? -11.028 -8.669 8.417 1.00 48.03 87 GLU A CA 1
ATOM 642 C C . GLU A 1 87 ? -11.043 -10.189 8.187 1.00 48.03 87 GLU A C 1
ATOM 644 O O . GLU A 1 87 ? -11.954 -10.670 7.499 1.00 48.03 87 GLU A O 1
ATOM 649 N N . PRO A 1 88 ? -10.100 -10.993 8.717 1.00 45.66 88 PRO A N 1
ATOM 650 C CA . PRO A 1 88 ? -10.310 -12.432 8.811 1.00 45.66 88 PRO A CA 1
ATOM 651 C C . PRO A 1 88 ? -11.698 -12.705 9.380 1.00 45.66 88 PRO A C 1
ATOM 653 O O . PRO A 1 88 ? -12.131 -11.993 10.280 1.00 45.66 88 PRO A O 1
ATOM 656 N N . ARG A 1 89 ? -12.420 -13.703 8.862 1.00 42.69 89 ARG A N 1
ATOM 657 C CA . ARG A 1 89 ? -13.753 -14.060 9.378 1.00 42.69 89 ARG A CA 1
ATOM 658 C C . ARG A 1 89 ? -13.672 -14.189 10.916 1.00 42.69 89 ARG A C 1
ATOM 660 O O . ARG A 1 89 ? -13.002 -15.099 11.394 1.00 42.69 89 ARG A O 1
ATOM 667 N N . GLY A 1 90 ? -14.309 -13.272 11.654 1.00 49.28 90 GLY A N 1
ATOM 668 C CA . GLY A 1 90 ? -14.279 -13.215 13.124 1.00 49.28 90 GLY A CA 1
ATOM 669 C C . GLY A 1 90 ? -13.278 -12.240 13.765 1.00 49.28 90 GLY A C 1
ATOM 670 O O . GLY A 1 90 ? -13.165 -12.245 14.988 1.00 49.28 90 GLY A O 1
ATOM 671 N N . ALA A 1 91 ? -12.551 -11.416 13.003 1.00 55.97 91 ALA A N 1
ATOM 672 C CA . ALA A 1 91 ? -11.747 -10.352 13.602 1.00 55.97 91 ALA A CA 1
ATOM 673 C C . ALA A 1 91 ? -12.648 -9.246 14.192 1.00 55.97 91 ALA A C 1
ATOM 675 O O . ALA A 1 91 ? -13.717 -8.984 13.640 1.00 55.97 91 ALA A O 1
ATOM 676 N N . PRO A 1 92 ? -12.246 -8.603 15.303 1.00 60.34 92 PRO A N 1
ATOM 677 C CA . PRO A 1 92 ? -13.019 -7.511 15.885 1.00 60.34 92 PRO A CA 1
ATOM 678 C C . PRO A 1 92 ? -13.135 -6.328 14.917 1.00 60.34 92 PRO A C 1
ATOM 680 O O . PRO A 1 92 ? -12.125 -5.911 14.343 1.00 60.34 92 PRO A O 1
ATOM 683 N N . GLU A 1 93 ? -14.340 -5.776 14.781 1.00 63.16 93 GLU A N 1
ATOM 684 C CA . GLU A 1 93 ? -14.621 -4.617 13.925 1.00 63.16 93 GLU A CA 1
ATOM 685 C C . GLU A 1 93 ? -13.684 -3.446 14.266 1.00 63.16 93 GLU A C 1
ATOM 687 O O . GLU A 1 93 ? -13.475 -3.120 15.439 1.00 63.16 93 GLU A O 1
ATOM 692 N N . GLY A 1 94 ? -13.080 -2.834 13.243 1.00 66.56 94 GLY A N 1
ATOM 693 C CA . GLY A 1 94 ? -12.195 -1.675 13.426 1.00 66.56 94 GLY A CA 1
ATOM 694 C C . GLY A 1 94 ? -10.837 -2.011 14.055 1.00 66.56 94 GLY A C 1
ATOM 695 O O . GLY A 1 94 ? -10.179 -1.141 14.631 1.00 66.56 94 GLY A O 1
ATOM 696 N N . SER A 1 95 ? -10.407 -3.272 13.966 1.00 76.62 95 SER A N 1
ATOM 697 C CA . SER A 1 95 ? -9.078 -3.702 14.405 1.00 76.62 95 SER A CA 1
ATOM 698 C C . SER A 1 95 ? -8.100 -3.857 13.241 1.00 76.62 95 SER A C 1
ATOM 700 O O . SER A 1 95 ? -8.475 -4.219 12.127 1.00 76.62 95 SER A O 1
ATOM 702 N N . ILE A 1 96 ? -6.814 -3.640 13.509 1.00 84.50 96 ILE A N 1
ATOM 703 C CA . ILE A 1 96 ? -5.722 -3.702 12.529 1.00 84.50 96 ILE A CA 1
ATOM 704 C C . ILE A 1 96 ? -4.738 -4.798 12.940 1.00 84.50 96 ILE A C 1
ATOM 706 O O . ILE A 1 96 ? -4.397 -4.918 14.120 1.00 84.50 96 ILE A O 1
ATOM 710 N N . LEU A 1 97 ? -4.248 -5.592 11.983 1.00 84.19 97 LEU A N 1
ATOM 711 C CA . LEU A 1 97 ? -3.177 -6.559 12.228 1.00 84.19 97 LEU A CA 1
ATOM 712 C C . LEU A 1 97 ? -1.910 -5.866 12.752 1.00 84.19 97 LEU A C 1
ATOM 714 O O . LEU A 1 97 ? -1.399 -4.953 12.109 1.00 84.19 97 LEU A O 1
ATOM 718 N N . ALA A 1 98 ? -1.362 -6.356 13.869 1.00 85.06 98 ALA A N 1
ATOM 719 C CA . ALA A 1 98 ? -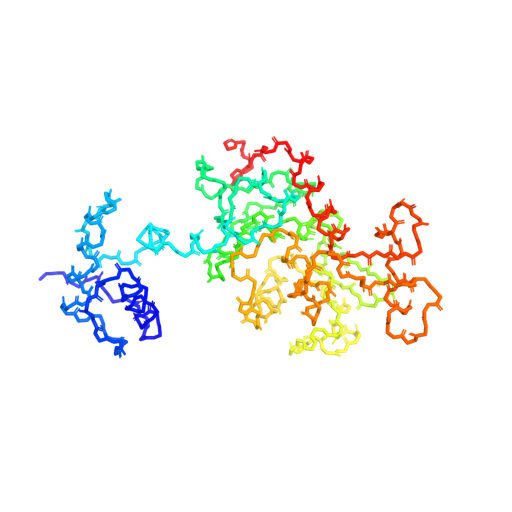0.192 -5.821 14.574 1.00 85.06 98 ALA A CA 1
ATOM 720 C C . ALA A 1 98 ? 1.138 -6.048 13.825 1.00 85.06 98 ALA A C 1
ATOM 722 O O . ALA A 1 98 ? 2.051 -6.721 14.311 1.00 85.06 98 ALA A O 1
ATOM 723 N N . VAL A 1 99 ? 1.234 -5.519 12.605 1.00 88.00 99 VAL A N 1
ATOM 724 C CA . VAL A 1 99 ? 2.449 -5.502 11.787 1.00 88.00 99 VAL A CA 1
ATOM 725 C C . VAL A 1 99 ? 3.514 -4.588 12.407 1.00 88.00 99 VAL A C 1
ATOM 727 O O . VAL A 1 99 ? 3.227 -3.729 13.237 1.00 88.00 99 VAL A O 1
ATOM 730 N N . ARG A 1 100 ? 4.777 -4.767 12.008 1.00 89.75 100 ARG A N 1
ATOM 731 C CA . ARG A 1 100 ? 5.919 -4.010 12.548 1.00 89.75 100 ARG A CA 1
ATOM 732 C C . ARG A 1 100 ? 5.701 -2.494 12.435 1.00 89.75 100 ARG A C 1
ATOM 734 O O . ARG A 1 100 ? 5.423 -2.000 11.342 1.00 89.75 100 ARG A O 1
ATOM 741 N N . GLY A 1 101 ? 5.937 -1.751 13.514 1.00 87.88 101 GLY A N 1
ATOM 742 C CA . GLY A 1 101 ? 5.860 -0.290 13.515 1.00 87.88 101 GLY A CA 1
ATOM 743 C C . GLY A 1 101 ? 4.460 0.260 13.768 1.00 87.88 101 GLY A C 1
ATOM 744 O O . GLY A 1 101 ? 4.312 1.476 13.836 1.00 87.88 101 GLY A O 1
ATOM 745 N N . LEU A 1 102 ? 3.435 -0.590 13.891 1.00 85.19 102 LEU A N 1
ATOM 746 C CA . LEU A 1 102 ? 2.054 -0.152 14.111 1.00 85.19 102 LEU A CA 1
ATOM 747 C C . LEU A 1 102 ? 1.889 0.608 15.439 1.00 85.19 102 LEU A C 1
ATOM 749 O O . LEU A 1 102 ? 1.049 1.501 15.557 1.00 85.19 102 LEU A O 1
ATOM 753 N N . GLU A 1 103 ? 2.738 0.309 16.421 1.00 82.44 103 GLU A N 1
ATOM 754 C CA . GLU A 1 103 ? 2.839 1.034 17.687 1.00 82.44 103 GLU A CA 1
ATOM 755 C C . GLU A 1 103 ? 3.187 2.520 17.513 1.00 82.44 103 GLU A C 1
ATOM 757 O O . GLU A 1 103 ? 2.884 3.320 18.391 1.00 82.44 103 GLU A O 1
ATOM 762 N N . LYS A 1 104 ? 3.771 2.905 16.371 1.00 85.00 104 LYS A N 1
ATOM 763 C CA . LYS A 1 104 ? 4.104 4.297 16.040 1.00 85.00 104 LYS A CA 1
ATOM 764 C C . LYS A 1 104 ? 2.921 5.078 15.469 1.00 85.00 104 LYS A C 1
ATOM 766 O O . LYS A 1 104 ? 3.019 6.292 15.322 1.00 85.00 104 LYS A O 1
ATOM 771 N N . MET A 1 105 ? 1.830 4.401 15.103 1.00 91.06 105 MET A N 1
ATOM 772 C CA . MET A 1 105 ? 0.626 5.079 14.634 1.00 91.06 105 MET A CA 1
ATOM 773 C C . MET A 1 105 ? -0.148 5.658 15.814 1.00 91.06 105 MET A C 1
ATOM 775 O O . MET A 1 105 ? -0.460 4.934 16.764 1.00 91.06 105 MET A O 1
ATOM 779 N N . THR A 1 106 ? -0.515 6.930 15.704 1.00 92.12 106 THR A N 1
ATOM 780 C CA . THR A 1 106 ? -1.500 7.570 16.579 1.00 92.12 106 THR A CA 1
ATOM 781 C C . THR A 1 106 ? -2.890 6.947 16.371 1.00 92.12 106 THR A C 1
ATOM 783 O O . THR A 1 106 ? -3.151 6.377 15.300 1.00 92.12 106 THR A O 1
ATOM 786 N N . PRO A 1 107 ? -3.804 7.034 17.355 1.00 90.00 107 PRO A N 1
ATOM 787 C CA . PRO A 1 107 ? -5.196 6.625 17.170 1.00 90.00 107 PRO A CA 1
ATOM 788 C C . PRO A 1 107 ? -5.859 7.308 15.968 1.00 90.00 107 PRO A C 1
ATOM 790 O O . PRO A 1 107 ? -6.541 6.651 15.183 1.00 90.00 107 PRO A O 1
ATOM 793 N N . GLU A 1 108 ? -5.586 8.596 15.760 1.00 89.12 108 GLU A N 1
ATOM 794 C CA . GLU A 1 108 ? -6.115 9.386 14.647 1.00 89.12 108 GLU A CA 1
ATOM 795 C C . GLU A 1 108 ? -5.639 8.829 13.302 1.00 89.12 108 GLU A C 1
ATOM 797 O O . GLU A 1 108 ? -6.440 8.624 12.387 1.00 89.12 108 GLU A O 1
ATOM 802 N N . PHE A 1 109 ? -4.348 8.505 13.187 1.00 93.75 109 PHE A N 1
ATOM 803 C CA . PHE A 1 109 ? -3.806 7.909 11.972 1.00 93.75 109 PHE A CA 1
ATOM 804 C C . PHE A 1 109 ? -4.386 6.509 11.715 1.00 93.75 109 PHE A C 1
ATOM 806 O O . PHE A 1 109 ? -4.689 6.169 10.568 1.00 93.75 109 PHE A O 1
ATOM 813 N N . ARG A 1 110 ? -4.602 5.695 12.760 1.00 91.19 110 ARG A N 1
ATOM 814 C CA . ARG A 1 110 ? -5.244 4.373 12.622 1.00 91.19 110 ARG A CA 1
ATOM 815 C C . ARG A 1 110 ? -6.681 4.481 12.139 1.00 91.19 110 ARG A C 1
ATOM 817 O O . ARG A 1 110 ? -7.029 3.797 11.180 1.00 91.19 110 ARG A O 1
ATOM 824 N N . ALA A 1 111 ? -7.482 5.346 12.761 1.00 86.12 111 ALA A N 1
ATOM 825 C CA . ALA A 1 111 ? -8.860 5.598 12.348 1.00 86.12 111 ALA A CA 1
ATOM 826 C C . ALA A 1 111 ? -8.914 6.029 10.878 1.00 86.12 111 ALA A C 1
ATOM 828 O O . ALA A 1 111 ? -9.633 5.440 10.077 1.00 86.12 111 ALA A O 1
ATOM 829 N N . LYS A 1 112 ? -8.039 6.959 10.484 1.00 91.94 112 LYS A N 1
ATOM 830 C CA . LYS A 1 112 ? -7.979 7.461 9.111 1.00 91.94 112 LYS A CA 1
ATOM 831 C C . LYS A 1 112 ? -7.624 6.390 8.076 1.00 91.94 112 LYS A C 1
ATOM 833 O O . LYS A 1 112 ? -8.167 6.395 6.973 1.00 91.94 112 LYS A O 1
ATOM 838 N N . ILE A 1 113 ? -6.722 5.464 8.411 1.00 91.81 113 ILE A N 1
ATOM 839 C CA . ILE A 1 113 ? -6.399 4.319 7.547 1.00 91.81 113 ILE A CA 1
ATOM 840 C C . ILE A 1 113 ? -7.578 3.346 7.449 1.00 91.81 113 ILE A C 1
ATOM 842 O O . ILE A 1 113 ? -7.856 2.863 6.351 1.00 91.81 113 ILE A O 1
ATOM 846 N N . ILE A 1 114 ? -8.276 3.074 8.555 1.00 83.88 114 ILE A N 1
ATOM 847 C CA . ILE A 1 114 ? -9.478 2.227 8.558 1.00 83.88 114 ILE A CA 1
ATOM 848 C C . ILE A 1 114 ? -10.557 2.838 7.656 1.00 83.88 114 ILE A C 1
ATOM 850 O O . ILE A 1 114 ? -11.061 2.140 6.776 1.00 83.88 114 ILE A O 1
ATOM 854 N N . ASP A 1 115 ? -10.837 4.133 7.801 1.00 83.62 115 ASP A N 1
ATOM 855 C CA . ASP A 1 115 ? -11.841 4.844 7.003 1.00 83.62 115 ASP A CA 1
ATOM 856 C C . ASP A 1 115 ? -11.482 4.852 5.513 1.00 83.62 115 ASP A C 1
ATOM 858 O O . ASP A 1 115 ? -12.302 4.496 4.667 1.00 83.62 115 ASP A O 1
ATOM 862 N N . LEU A 1 116 ? -10.224 5.164 5.178 1.00 88.75 116 LEU A N 1
ATOM 863 C CA . LEU A 1 116 ? -9.712 5.067 3.808 1.00 88.75 116 LEU A CA 1
ATOM 864 C C . LEU A 1 116 ? -9.948 3.671 3.215 1.00 88.75 116 LEU A C 1
ATOM 866 O O . LEU A 1 116 ? -10.403 3.533 2.080 1.00 88.75 116 LEU A O 1
ATOM 870 N N . CYS A 1 117 ? -9.589 2.631 3.964 1.00 86.25 117 CYS A N 1
ATOM 871 C CA . CYS A 1 117 ? -9.697 1.250 3.513 1.00 86.25 117 CYS A CA 1
ATOM 872 C C . CYS A 1 117 ? -11.161 0.840 3.317 1.00 86.25 117 CYS A C 1
ATOM 874 O O . CYS A 1 117 ? -11.488 0.206 2.311 1.00 86.25 117 CYS A O 1
ATOM 876 N N . ALA A 1 118 ? -12.047 1.256 4.224 1.00 79.62 118 ALA A N 1
ATOM 877 C CA . ALA A 1 118 ? -13.484 1.043 4.111 1.00 79.62 118 ALA A CA 1
ATOM 878 C C . ALA A 1 118 ? -14.075 1.744 2.874 1.00 79.62 118 ALA A C 1
ATOM 880 O O . ALA A 1 118 ? -14.834 1.117 2.131 1.00 79.62 118 ALA A O 1
ATOM 881 N N . ASP A 1 119 ? -13.683 2.995 2.609 1.00 81.44 119 ASP A N 1
ATOM 882 C CA . ASP A 1 119 ? -14.123 3.770 1.442 1.00 81.44 119 ASP A CA 1
ATOM 883 C C . ASP A 1 119 ? -13.705 3.115 0.120 1.00 81.44 119 ASP A C 1
ATOM 885 O O . ASP A 1 119 ? -14.508 2.982 -0.806 1.00 81.44 119 ASP A O 1
ATOM 889 N N . LEU A 1 120 ? -12.437 2.705 0.028 1.00 81.81 120 LEU A N 1
ATOM 890 C CA . LEU A 1 120 ? -11.855 2.146 -1.195 1.00 81.81 120 LEU A CA 1
ATOM 891 C C . LEU A 1 120 ? -12.144 0.647 -1.366 1.00 81.81 120 LEU A C 1
ATOM 893 O O . LEU A 1 120 ? -11.862 0.068 -2.417 1.00 81.81 120 LEU A O 1
ATOM 897 N N . GLY A 1 121 ? -12.704 -0.002 -0.342 1.00 78.75 121 GLY A N 1
ATOM 898 C CA . GLY A 1 121 ? -12.891 -1.450 -0.305 1.00 78.75 121 GLY A CA 1
ATOM 899 C C . GLY A 1 121 ? -11.568 -2.221 -0.312 1.00 78.75 121 GLY A C 1
ATOM 900 O O . GLY A 1 121 ? -11.509 -3.334 -0.835 1.00 78.75 121 GLY A O 1
ATOM 901 N N . ILE A 1 122 ? -10.502 -1.630 0.227 1.00 84.44 122 ILE A N 1
ATOM 902 C CA . ILE A 1 122 ? -9.188 -2.262 0.369 1.00 84.44 122 ILE A CA 1
ATOM 903 C C . ILE A 1 122 ? -9.125 -2.916 1.754 1.00 84.44 122 ILE A C 1
ATOM 905 O O . ILE A 1 122 ? -9.505 -2.281 2.734 1.00 84.44 122 ILE A O 1
ATOM 909 N N . PRO A 1 123 ? -8.641 -4.161 1.896 1.00 83.50 123 PRO A N 1
ATOM 910 C CA . PRO A 1 123 ? -8.430 -4.743 3.216 1.00 83.50 123 PRO A CA 1
ATOM 911 C C . PRO A 1 123 ? -7.417 -3.934 4.039 1.00 83.50 123 PRO A C 1
ATOM 913 O O . PRO A 1 123 ? -6.294 -3.698 3.585 1.00 83.50 123 PRO A O 1
ATOM 916 N N . VAL A 1 124 ? -7.785 -3.544 5.265 1.00 85.50 124 VAL A N 1
ATOM 917 C CA . VAL A 1 124 ? -6.933 -2.691 6.116 1.00 85.50 124 VAL A CA 1
ATOM 918 C C . VAL A 1 124 ? -5.582 -3.342 6.421 1.00 85.50 124 VAL A C 1
ATOM 920 O O . VAL A 1 124 ? -4.543 -2.685 6.383 1.00 85.50 124 VAL A O 1
ATOM 923 N N . ASP A 1 125 ? -5.567 -4.663 6.603 1.00 84.94 125 ASP A N 1
ATOM 924 C CA . ASP A 1 125 ? -4.340 -5.430 6.821 1.00 84.94 125 ASP A CA 1
ATOM 925 C C . ASP A 1 125 ? -3.400 -5.383 5.610 1.00 84.94 125 ASP A C 1
ATOM 927 O O . ASP A 1 125 ? -2.181 -5.323 5.780 1.00 84.94 125 ASP A O 1
ATOM 931 N N . SER A 1 126 ? -3.950 -5.381 4.389 1.00 87.62 126 SER A N 1
ATOM 932 C CA . SER A 1 126 ? -3.164 -5.242 3.160 1.00 87.62 126 SER A CA 1
ATOM 933 C C . SER A 1 126 ? -2.495 -3.873 3.099 1.00 87.62 126 SER A C 1
ATOM 935 O O . SER A 1 126 ? -1.292 -3.792 2.851 1.00 87.62 126 SER A O 1
ATOM 937 N N . MET A 1 127 ? -3.250 -2.806 3.374 1.00 92.25 127 MET A N 1
ATOM 938 C CA . MET A 1 127 ? -2.720 -1.441 3.374 1.00 92.25 127 MET A CA 1
ATOM 939 C C . MET A 1 127 ? -1.628 -1.273 4.437 1.00 92.25 127 MET A C 1
ATOM 941 O O . MET A 1 127 ? -0.530 -0.798 4.143 1.00 92.25 127 MET A O 1
ATOM 945 N N . CYS A 1 128 ? -1.885 -1.728 5.665 1.00 91.75 128 CYS A N 1
ATOM 946 C CA . CYS A 1 128 ? -0.921 -1.653 6.759 1.00 91.75 128 CYS A CA 1
ATOM 947 C C . CYS A 1 128 ? 0.342 -2.480 6.492 1.00 91.75 128 CYS A C 1
ATOM 949 O O . CYS A 1 128 ? 1.436 -2.036 6.844 1.00 91.75 128 CYS A O 1
ATOM 951 N N . ALA A 1 129 ? 0.229 -3.647 5.851 1.00 88.44 129 ALA A N 1
ATOM 952 C CA . ALA A 1 129 ? 1.392 -4.440 5.461 1.00 88.44 129 ALA A CA 1
ATOM 953 C C . ALA A 1 129 ? 2.289 -3.680 4.472 1.00 88.44 129 ALA A C 1
ATOM 955 O O . ALA A 1 129 ? 3.503 -3.645 4.664 1.00 88.44 129 ALA A O 1
ATOM 956 N N . ILE A 1 130 ? 1.710 -3.020 3.467 1.00 92.31 130 ILE A N 1
ATOM 957 C CA . ILE A 1 130 ? 2.481 -2.214 2.510 1.00 92.31 130 ILE A CA 1
ATOM 958 C C . ILE A 1 130 ? 3.135 -1.038 3.211 1.00 92.31 130 ILE A C 1
ATOM 960 O O . ILE A 1 130 ? 4.351 -0.892 3.133 1.00 92.31 130 ILE A O 1
ATOM 964 N N . ILE A 1 131 ? 2.363 -0.236 3.949 1.00 95.12 131 ILE A N 1
ATOM 965 C CA . ILE A 1 131 ? 2.905 0.955 4.608 1.00 95.12 131 ILE A CA 1
ATOM 966 C C . ILE A 1 131 ? 4.031 0.568 5.574 1.00 95.12 131 ILE A C 1
ATOM 968 O O . ILE A 1 131 ? 5.099 1.180 5.573 1.00 95.12 131 ILE A O 1
ATOM 972 N N . SER A 1 132 ? 3.842 -0.489 6.368 1.00 93.38 132 SER A N 1
ATOM 973 C CA . SER A 1 132 ? 4.877 -1.013 7.264 1.00 93.38 132 SER A CA 1
ATOM 974 C C . SER A 1 132 ? 6.162 -1.412 6.519 1.00 93.38 132 SER A C 1
ATOM 976 O O . SER A 1 132 ? 7.267 -1.250 7.056 1.00 93.38 132 SER A O 1
ATOM 978 N N . ASN A 1 133 ? 6.045 -1.921 5.290 1.00 91.38 133 ASN A N 1
ATOM 979 C CA . ASN A 1 133 ? 7.188 -2.354 4.496 1.00 91.38 133 ASN A CA 1
ATOM 980 C C . ASN A 1 133 ? 7.916 -1.157 3.897 1.00 91.38 133 ASN A C 1
ATOM 982 O O . ASN A 1 133 ? 9.097 -0.949 4.167 1.00 91.38 133 ASN A O 1
ATOM 986 N N . GLU A 1 134 ? 7.174 -0.376 3.120 1.00 92.75 134 GLU A N 1
ATOM 987 C CA . GLU A 1 134 ? 7.679 0.708 2.286 1.00 92.75 134 GLU A CA 1
ATOM 988 C C . GLU A 1 134 ? 8.293 1.823 3.128 1.00 92.75 134 GLU A C 1
ATOM 990 O O . GLU A 1 134 ? 9.302 2.418 2.762 1.00 92.75 134 GLU A O 1
ATOM 995 N N . SER A 1 135 ? 7.739 2.065 4.313 1.00 94.50 135 SER A N 1
ATOM 996 C CA . SER A 1 135 ? 8.165 3.173 5.163 1.00 94.50 135 SER A CA 1
ATOM 997 C C . SER A 1 135 ? 8.909 2.749 6.426 1.00 94.50 135 SER A C 1
ATOM 999 O O . SER A 1 135 ? 8.963 3.505 7.389 1.00 94.50 135 SER A O 1
ATOM 1001 N N . ALA A 1 136 ? 9.478 1.540 6.472 1.00 91.00 136 ALA A N 1
ATOM 1002 C CA . ALA A 1 136 ? 10.199 1.047 7.654 1.00 91.00 136 ALA A CA 1
ATOM 1003 C C . ALA A 1 136 ? 9.370 1.150 8.960 1.00 91.00 136 ALA A C 1
ATOM 1005 O O . ALA A 1 136 ? 9.846 1.574 10.020 1.00 91.00 136 ALA A O 1
ATOM 1006 N N . GLY A 1 137 ? 8.108 0.723 8.877 1.00 92.44 137 GLY A N 1
ATOM 1007 C CA . GLY A 1 137 ? 7.153 0.754 9.977 1.00 92.44 137 GLY A CA 1
ATOM 1008 C C . GLY A 1 137 ? 6.518 2.127 10.153 1.00 92.44 137 GLY A C 1
ATOM 1009 O O . GLY A 1 137 ? 6.741 2.751 11.184 1.00 92.44 137 GLY A O 1
ATOM 1010 N N . PHE A 1 138 ? 5.725 2.562 9.171 1.00 95.69 138 PHE A N 1
ATOM 1011 C CA . PHE A 1 138 ? 4.879 3.762 9.239 1.00 95.69 138 PHE A CA 1
ATOM 1012 C C . PHE A 1 138 ? 5.646 5.084 9.422 1.00 95.69 138 PHE A C 1
ATOM 1014 O O . PHE A 1 138 ? 5.145 6.002 10.065 1.00 95.69 138 PHE A O 1
ATOM 1021 N N . ASN A 1 139 ? 6.859 5.210 8.873 1.00 96.38 139 ASN A N 1
ATOM 1022 C CA . ASN A 1 139 ? 7.612 6.465 8.919 1.00 96.38 139 ASN A CA 1
ATOM 1023 C C . ASN A 1 139 ? 7.204 7.399 7.759 1.00 96.38 139 ASN A C 1
ATOM 1025 O O . ASN A 1 139 ? 7.638 7.174 6.626 1.00 96.38 139 ASN A O 1
ATOM 1029 N N . PRO A 1 140 ? 6.471 8.503 7.995 1.00 97.06 140 PRO A N 1
ATOM 1030 C CA . PRO A 1 140 ? 6.105 9.430 6.921 1.00 97.06 140 PRO A CA 1
ATOM 1031 C C . PRO A 1 140 ? 7.324 10.111 6.280 1.00 97.06 140 PRO A C 1
ATOM 1033 O O . PRO A 1 140 ? 7.235 10.597 5.156 1.00 97.06 140 PRO A O 1
ATOM 1036 N N . ARG A 1 141 ? 8.483 10.104 6.951 1.00 96.81 141 ARG A N 1
ATOM 1037 C CA . ARG A 1 141 ? 9.734 10.689 6.452 1.00 96.81 141 ARG A CA 1
ATOM 1038 C C . ARG A 1 141 ? 10.601 9.715 5.648 1.00 96.81 141 ARG A C 1
ATOM 1040 O O . ARG A 1 141 ? 11.744 10.038 5.337 1.00 96.81 141 ARG A O 1
ATOM 1047 N N . ALA A 1 142 ? 10.106 8.512 5.350 1.00 96.12 142 ALA A N 1
ATOM 1048 C CA . ALA A 1 142 ? 10.857 7.526 4.583 1.00 96.12 142 ALA A CA 1
ATOM 1049 C C . ALA A 1 142 ? 11.198 8.061 3.181 1.00 96.12 142 ALA A C 1
ATOM 1051 O O . ALA A 1 142 ? 10.314 8.498 2.441 1.00 96.12 142 ALA A O 1
ATOM 1052 N N . LEU A 1 143 ? 12.478 8.003 2.813 1.00 94.06 143 LEU A N 1
ATOM 1053 C CA . LEU A 1 143 ? 12.999 8.477 1.534 1.00 94.06 143 LEU A CA 1
ATOM 1054 C C . LEU A 1 143 ? 14.071 7.518 1.020 1.00 94.06 143 LEU A C 1
ATOM 1056 O O . LEU A 1 143 ? 14.995 7.166 1.753 1.00 94.06 143 LEU A O 1
ATOM 1060 N N . ASN A 1 144 ? 13.980 7.155 -0.254 1.00 87.25 144 ASN A N 1
ATOM 1061 C CA . ASN A 1 144 ? 14.999 6.373 -0.943 1.00 87.25 144 ASN A CA 1
ATOM 1062 C C . ASN A 1 144 ? 15.911 7.283 -1.804 1.00 87.25 144 ASN A C 1
ATOM 1064 O O . ASN A 1 144 ? 15.427 8.266 -2.378 1.00 87.25 144 ASN A O 1
ATOM 1068 N N . PRO A 1 145 ? 17.221 6.973 -1.932 1.00 79.62 145 PRO A N 1
ATOM 1069 C CA . PRO A 1 145 ? 18.134 7.632 -2.875 1.00 79.62 145 PRO A CA 1
ATOM 1070 C C . PRO A 1 145 ? 17.613 7.760 -4.318 1.00 79.62 145 PRO A C 1
ATOM 1072 O O . PRO A 1 145 ? 17.855 8.771 -4.981 1.00 79.62 145 PRO A O 1
ATOM 1075 N N . LEU A 1 146 ? 16.877 6.760 -4.810 1.00 75.56 146 LEU A N 1
ATOM 1076 C CA . LEU A 1 146 ? 16.063 6.888 -6.019 1.00 75.56 146 LEU A CA 1
ATOM 1077 C C . LEU A 1 146 ? 14.703 7.431 -5.573 1.00 75.56 146 LEU A C 1
ATOM 1079 O O . LEU A 1 146 ? 14.077 6.757 -4.765 1.00 75.56 146 LEU A O 1
ATOM 1083 N N . PRO A 1 147 ? 14.250 8.616 -6.033 1.00 76.81 147 PRO A N 1
ATOM 1084 C CA . PRO A 1 147 ? 13.220 9.398 -5.349 1.00 76.81 147 PRO A CA 1
ATOM 1085 C C . PRO A 1 147 ? 11.894 8.635 -5.276 1.00 76.81 147 PRO A C 1
ATOM 1087 O O . PRO A 1 147 ? 11.078 8.672 -6.199 1.00 76.81 147 PRO A O 1
ATOM 1090 N N . ALA A 1 148 ? 11.738 7.950 -4.151 1.00 93.25 148 ALA A N 1
ATOM 1091 C CA . ALA A 1 148 ? 10.576 7.243 -3.665 1.00 93.25 148 ALA A CA 1
ATOM 1092 C C . ALA A 1 148 ? 10.373 7.732 -2.229 1.00 93.25 148 ALA A C 1
ATOM 1094 O O . ALA A 1 148 ? 11.344 7.784 -1.466 1.00 93.25 148 ALA A O 1
ATOM 1095 N N . ALA A 1 149 ? 9.170 8.188 -1.889 1.00 97.12 149 ALA A N 1
ATOM 1096 C CA . ALA A 1 149 ? 8.964 8.936 -0.651 1.00 97.12 149 ALA A CA 1
ATOM 1097 C C . ALA A 1 149 ? 7.654 8.599 0.064 1.00 97.12 149 ALA A C 1
ATOM 1099 O O . ALA A 1 149 ? 6.653 8.223 -0.552 1.00 97.12 149 ALA A O 1
ATOM 1100 N N . GLY A 1 150 ? 7.673 8.796 1.380 1.00 97.56 150 GLY A N 1
ATOM 1101 C CA . GLY A 1 150 ? 6.510 8.688 2.246 1.00 97.56 150 GLY A CA 1
ATOM 1102 C C . GLY A 1 150 ? 6.089 7.258 2.559 1.00 97.56 150 GLY A C 1
ATOM 1103 O O . GLY A 1 150 ? 6.821 6.290 2.327 1.00 97.56 150 GLY A O 1
ATOM 1104 N N . LEU A 1 151 ? 4.873 7.147 3.089 1.00 97.56 151 LEU A N 1
ATOM 1105 C CA . LEU A 1 151 ? 4.285 5.923 3.632 1.00 97.56 151 LEU A CA 1
ATOM 1106 C C . LEU A 1 151 ? 4.210 4.765 2.626 1.00 97.56 151 LEU A C 1
ATOM 1108 O O . LEU A 1 151 ? 4.322 3.615 3.033 1.00 97.56 151 LEU A O 1
ATOM 1112 N N . ILE A 1 152 ? 4.046 5.062 1.333 1.00 96.75 152 ILE A N 1
ATOM 1113 C CA . ILE A 1 152 ? 3.930 4.058 0.257 1.00 96.75 152 ILE A CA 1
ATOM 1114 C C . ILE A 1 152 ? 5.107 4.078 -0.729 1.00 96.75 152 ILE A C 1
ATOM 1116 O O . ILE A 1 152 ? 5.039 3.412 -1.760 1.00 96.75 152 ILE A O 1
ATOM 1120 N N . GLN A 1 153 ? 6.159 4.860 -0.439 1.00 96.25 153 GLN A N 1
ATOM 1121 C CA . GLN A 1 153 ? 7.312 5.069 -1.329 1.00 96.25 153 GLN A CA 1
ATOM 1122 C C . GLN A 1 153 ? 6.895 5.447 -2.763 1.00 96.25 153 GLN A C 1
ATOM 1124 O O . GLN A 1 153 ? 7.355 4.867 -3.747 1.00 96.25 153 GLN A O 1
ATOM 1129 N N . LEU A 1 154 ? 6.017 6.450 -2.893 1.00 96.06 154 LEU A N 1
ATOM 1130 C CA . LEU A 1 154 ? 5.522 6.908 -4.193 1.00 96.06 154 LEU A CA 1
ATOM 1131 C C . LEU A 1 154 ? 6.693 7.364 -5.076 1.00 96.06 154 LEU A C 1
ATOM 1133 O O . LEU A 1 154 ? 7.557 8.104 -4.611 1.00 96.06 154 LEU A O 1
ATOM 1137 N N . THR A 1 155 ? 6.689 6.983 -6.355 1.00 94.50 155 THR A N 1
ATOM 1138 C CA . THR A 1 155 ? 7.675 7.425 -7.356 1.00 94.50 155 THR A CA 1
ATOM 1139 C C . THR A 1 155 ? 7.017 8.247 -8.463 1.00 94.50 155 THR A C 1
ATOM 1141 O O . THR A 1 155 ? 5.800 8.213 -8.646 1.00 94.50 155 THR A O 1
ATOM 1144 N N . THR A 1 156 ? 7.818 8.925 -9.291 1.00 93.88 156 THR A N 1
ATOM 1145 C CA . THR A 1 156 ? 7.306 9.640 -10.477 1.00 93.88 156 THR A CA 1
ATOM 1146 C C . THR A 1 156 ? 6.601 8.714 -11.477 1.00 93.88 156 THR A C 1
ATOM 1148 O O . THR A 1 156 ? 5.756 9.175 -12.241 1.00 93.88 156 THR A O 1
ATOM 1151 N N . GLY A 1 157 ? 6.905 7.409 -11.462 1.00 90.00 157 GLY A N 1
ATOM 1152 C CA . GLY A 1 157 ? 6.252 6.409 -12.312 1.00 90.00 157 GLY A CA 1
ATOM 1153 C C . GLY A 1 157 ? 4.755 6.247 -12.030 1.00 90.00 157 GLY A C 1
ATOM 1154 O O . GLY A 1 157 ? 4.003 5.900 -12.935 1.00 90.00 157 GLY A O 1
ATOM 1155 N N . ALA A 1 158 ? 4.300 6.590 -10.819 1.00 92.25 158 ALA A N 1
ATOM 1156 C CA . ALA A 1 158 ? 2.880 6.607 -10.464 1.00 92.25 158 ALA A CA 1
ATOM 1157 C C . ALA A 1 158 ? 2.069 7.643 -11.265 1.00 92.25 158 ALA A C 1
ATOM 1159 O O . ALA A 1 158 ? 0.838 7.562 -11.339 1.00 92.25 158 ALA A O 1
ATOM 1160 N N . ASN A 1 159 ? 2.747 8.647 -11.840 1.00 94.56 159 ASN A N 1
ATOM 1161 C CA . ASN A 1 159 ? 2.135 9.734 -12.600 1.00 94.56 159 ASN A CA 1
ATOM 1162 C C . ASN A 1 159 ? 0.919 10.348 -11.870 1.00 94.56 159 ASN A C 1
ATOM 1164 O O . ASN A 1 159 ? -0.144 10.579 -12.457 1.00 94.56 159 ASN A O 1
ATOM 1168 N N . LEU A 1 160 ? 1.039 10.531 -10.552 1.00 96.19 160 LEU A N 1
ATOM 1169 C CA . LEU A 1 160 ? 0.001 11.120 -9.712 1.00 96.19 160 LEU A CA 1
ATOM 1170 C C . LEU A 1 160 ? -0.030 12.640 -9.942 1.00 96.19 160 LEU A C 1
ATOM 1172 O O . LEU A 1 160 ? 1.028 13.271 -9.869 1.00 96.19 160 LEU A O 1
ATOM 1176 N N . PRO A 1 161 ? -1.192 13.252 -10.252 1.00 96.75 161 PRO A N 1
ATOM 1177 C CA . PRO A 1 161 ? -1.299 14.706 -10.345 1.00 96.75 161 PRO A CA 1
ATOM 1178 C C . PRO A 1 161 ? -0.735 15.382 -9.087 1.00 96.75 161 PRO A C 1
ATOM 1180 O O . PRO A 1 161 ? -1.000 14.942 -7.974 1.00 96.75 161 PRO A O 1
ATOM 1183 N N . GLY A 1 162 ? 0.093 16.413 -9.268 1.00 96.62 162 GLY A N 1
ATOM 1184 C CA . GLY A 1 162 ? 0.813 17.074 -8.172 1.00 96.62 162 GLY A CA 1
ATOM 1185 C C . GLY A 1 162 ? 2.136 16.413 -7.762 1.00 96.62 162 GLY A C 1
ATOM 1186 O O . GLY A 1 162 ? 2.946 17.076 -7.131 1.00 96.62 162 GLY A O 1
ATOM 1187 N N . PHE A 1 163 ? 2.415 15.173 -8.186 1.00 97.12 163 PHE A N 1
ATOM 1188 C CA . PHE A 1 163 ? 3.605 14.397 -7.791 1.00 97.12 163 PHE A CA 1
ATOM 1189 C C . PHE A 1 163 ? 4.335 13.763 -8.989 1.00 97.12 163 PHE A C 1
ATOM 1191 O O . PHE A 1 163 ? 4.816 12.633 -8.938 1.00 97.12 163 PHE A O 1
ATOM 1198 N N . ARG A 1 164 ? 4.412 14.490 -10.110 1.00 96.00 164 ARG A N 1
ATOM 1199 C CA . ARG A 1 164 ? 5.034 14.003 -11.361 1.00 96.00 164 ARG A CA 1
ATOM 1200 C C . ARG A 1 164 ? 6.531 14.296 -11.474 1.00 96.00 164 ARG A C 1
ATOM 1202 O O . ARG A 1 164 ? 7.191 13.759 -12.358 1.00 96.00 164 ARG A O 1
ATOM 1209 N N . THR A 1 165 ? 7.074 15.142 -10.600 1.00 96.38 165 THR A N 1
ATOM 1210 C CA . THR A 1 165 ? 8.491 15.537 -10.602 1.00 96.38 165 THR A CA 1
ATOM 1211 C C . THR A 1 165 ? 9.217 14.964 -9.388 1.00 96.38 165 THR A C 1
ATOM 1213 O O . THR A 1 165 ? 8.602 14.675 -8.363 1.00 96.38 165 THR A O 1
ATOM 1216 N N . LYS A 1 166 ? 10.545 14.814 -9.481 1.00 95.69 166 LYS A N 1
ATOM 1217 C CA . LYS A 1 166 ? 11.367 14.307 -8.367 1.00 95.69 166 LYS A CA 1
ATOM 1218 C C . LYS A 1 166 ? 11.246 15.180 -7.115 1.00 95.69 166 LYS A C 1
ATOM 1220 O O . LYS A 1 166 ? 11.204 14.643 -6.014 1.00 95.69 166 LYS A O 1
ATOM 1225 N N . ASP A 1 167 ? 11.159 16.498 -7.277 1.00 96.19 167 ASP A N 1
ATOM 1226 C CA . ASP A 1 167 ? 11.050 17.425 -6.146 1.00 96.19 167 ASP A CA 1
ATOM 1227 C C . ASP A 1 167 ? 9.670 17.376 -5.495 1.00 96.19 167 ASP A C 1
ATOM 1229 O O . ASP A 1 167 ? 9.570 17.367 -4.269 1.00 96.19 167 ASP A O 1
ATOM 1233 N N . ALA A 1 168 ? 8.610 17.220 -6.293 1.00 97.06 168 ALA A N 1
ATOM 1234 C CA . ALA A 1 168 ? 7.280 16.966 -5.758 1.00 97.06 168 ALA A CA 1
ATOM 1235 C C . ALA A 1 168 ? 7.231 15.644 -4.976 1.00 97.06 168 ALA A C 1
ATOM 1237 O O . ALA A 1 168 ? 6.707 15.620 -3.867 1.00 97.06 168 ALA A O 1
ATOM 1238 N N . ILE A 1 169 ? 7.843 14.567 -5.485 1.00 97.75 169 ILE A N 1
ATOM 1239 C CA . ILE A 1 169 ? 7.981 13.317 -4.722 1.00 97.75 169 ILE A CA 1
ATOM 1240 C C . ILE A 1 169 ? 8.734 13.552 -3.407 1.00 97.75 169 ILE A C 1
ATOM 1242 O O . ILE A 1 169 ? 8.256 13.152 -2.352 1.00 97.75 169 ILE A O 1
ATOM 1246 N N . ARG A 1 170 ? 9.875 14.249 -3.431 1.00 96.81 170 ARG A N 1
ATOM 1247 C CA . ARG A 1 170 ? 10.645 14.547 -2.211 1.00 96.81 170 ARG A CA 1
ATOM 1248 C C . ARG A 1 170 ? 9.842 15.342 -1.187 1.00 96.81 170 ARG A C 1
ATOM 1250 O O . ARG A 1 170 ? 9.992 15.088 -0.001 1.00 96.81 170 ARG A O 1
ATOM 1257 N N . SER A 1 171 ? 8.972 16.252 -1.624 1.00 97.06 171 SER A N 1
ATOM 1258 C CA . SER A 1 171 ? 8.149 17.072 -0.725 1.00 97.06 171 SER A CA 1
ATOM 1259 C C . SER A 1 171 ? 7.182 16.266 0.152 1.00 97.06 171 SER A C 1
ATOM 1261 O O . SER A 1 171 ? 6.759 16.764 1.192 1.00 97.06 171 SER A O 1
ATOM 1263 N N . ILE A 1 172 ? 6.873 15.016 -0.220 1.00 98.31 172 ILE A N 1
ATOM 1264 C CA . ILE A 1 172 ? 5.982 14.131 0.544 1.00 98.31 172 ILE A CA 1
ATOM 1265 C C . ILE A 1 172 ? 6.494 13.940 1.978 1.00 98.31 172 ILE A C 1
ATOM 1267 O O . ILE A 1 172 ? 5.695 13.912 2.908 1.00 98.31 172 ILE A O 1
ATOM 1271 N N . ILE A 1 173 ? 7.814 13.880 2.189 1.00 97.62 173 ILE A N 1
ATOM 1272 C CA . ILE A 1 173 ? 8.394 13.639 3.524 1.00 97.62 173 ILE A CA 1
ATOM 1273 C C . ILE A 1 173 ? 8.179 14.796 4.508 1.00 97.62 173 ILE A C 1
ATOM 1275 O O . ILE A 1 173 ? 8.421 14.633 5.703 1.00 97.62 173 ILE A O 1
ATOM 1279 N N . ASN A 1 174 ? 7.745 15.957 4.009 1.00 98.06 174 ASN A N 1
ATOM 1280 C CA . ASN A 1 174 ? 7.412 17.120 4.825 1.00 98.06 174 ASN A CA 1
ATOM 1281 C C . ASN A 1 174 ? 5.948 17.107 5.295 1.00 98.06 174 ASN A C 1
ATOM 1283 O O . ASN A 1 174 ? 5.579 17.942 6.113 1.00 98.06 174 ASN A O 1
ATOM 1287 N N . MET A 1 175 ? 5.128 16.183 4.786 1.00 98.31 175 MET A N 1
ATOM 1288 C CA . MET A 1 175 ? 3.729 16.009 5.179 1.00 98.31 175 MET A CA 1
ATOM 1289 C C . MET A 1 175 ? 3.616 15.113 6.416 1.00 98.31 175 MET A C 1
ATOM 1291 O O . MET A 1 175 ? 4.399 14.169 6.579 1.00 98.31 175 MET A O 1
ATOM 1295 N N . SER A 1 176 ? 2.601 15.350 7.248 1.00 97.62 176 SER A N 1
ATOM 1296 C CA . SER A 1 176 ? 2.202 14.396 8.287 1.00 97.62 176 SER A CA 1
ATOM 1297 C C . SER A 1 176 ? 1.732 13.071 7.670 1.00 97.62 176 SER A C 1
ATOM 1299 O O . SER A 1 176 ? 1.426 12.985 6.477 1.00 97.62 176 SER A O 1
ATOM 1301 N N . ALA A 1 177 ? 1.647 12.013 8.480 1.00 97.44 177 ALA A N 1
ATOM 1302 C CA . ALA A 1 177 ? 1.120 10.732 8.013 1.00 97.44 177 ALA A CA 1
ATOM 1303 C C . ALA A 1 177 ? -0.327 10.871 7.500 1.00 97.44 177 ALA A C 1
ATOM 1305 O O . ALA A 1 177 ? -0.682 10.335 6.452 1.00 97.44 177 ALA A O 1
ATOM 1306 N N . GLU A 1 178 ? -1.142 11.654 8.199 1.00 96.81 178 GLU A N 1
ATOM 1307 C CA . GLU A 1 178 ? -2.535 11.935 7.874 1.00 96.81 178 GLU A CA 1
ATOM 1308 C C . GLU A 1 178 ? -2.682 12.783 6.608 1.00 96.81 178 GLU A C 1
ATOM 1310 O O . GLU A 1 178 ? -3.603 12.546 5.826 1.00 96.81 178 GLU A O 1
ATOM 1315 N N . GLU A 1 179 ? -1.791 13.750 6.380 1.00 98.00 179 GLU A N 1
ATOM 1316 C CA . GLU A 1 179 ? -1.754 14.523 5.135 1.00 98.00 179 GLU A CA 1
ATOM 1317 C C . GLU A 1 179 ? -1.366 13.643 3.944 1.00 98.00 179 GLU A C 1
ATOM 1319 O O . GLU A 1 179 ? -1.944 13.775 2.863 1.00 98.00 179 GLU A O 1
ATOM 1324 N N . GLN A 1 180 ? -0.427 12.708 4.130 1.00 98.50 180 GLN A N 1
ATOM 1325 C CA . GLN A 1 180 ? -0.084 11.735 3.093 1.00 98.50 180 GLN A CA 1
ATOM 1326 C C . GLN A 1 180 ? -1.266 10.819 2.765 1.00 98.50 180 GLN A C 1
ATOM 1328 O O . GLN A 1 180 ? -1.466 10.500 1.592 1.00 98.50 180 GLN A O 1
ATOM 1333 N N . VAL A 1 181 ? -2.083 10.430 3.752 1.00 97.94 181 VAL A N 1
ATOM 1334 C CA . VAL A 1 181 ? -3.310 9.661 3.488 1.00 97.94 181 VAL A CA 1
ATOM 1335 C C . VAL A 1 181 ? -4.226 10.403 2.513 1.00 97.94 181 VAL A C 1
ATOM 1337 O O . VAL A 1 181 ? -4.629 9.819 1.507 1.00 97.94 181 VAL A O 1
ATOM 1340 N N . ASP A 1 182 ? -4.495 11.685 2.757 1.00 97.00 182 ASP A N 1
ATOM 1341 C CA . ASP A 1 182 ? -5.432 12.461 1.934 1.00 97.00 182 ASP A CA 1
ATOM 1342 C C . ASP A 1 182 ? -4.859 12.842 0.574 1.00 97.00 182 ASP A C 1
ATOM 1344 O O . ASP A 1 182 ? -5.542 12.758 -0.444 1.00 97.00 182 ASP A O 1
ATOM 1348 N N . ARG A 1 183 ? -3.605 13.300 0.548 1.00 97.88 183 ARG A N 1
ATOM 1349 C CA . ARG A 1 183 ? -3.021 13.944 -0.636 1.00 97.88 183 ARG A CA 1
ATOM 1350 C C . ARG A 1 183 ? -2.274 12.979 -1.540 1.00 97.88 183 ARG A C 1
ATOM 1352 O O . ARG A 1 183 ? -2.047 13.308 -2.702 1.00 97.88 183 ARG A O 1
ATOM 1359 N N . VAL A 1 184 ? -1.872 11.820 -1.020 1.00 98.31 184 VAL A N 1
ATOM 1360 C CA . VAL A 1 184 ? -1.033 10.858 -1.741 1.00 98.31 184 VAL A CA 1
ATOM 1361 C C . VAL A 1 184 ? -1.722 9.505 -1.855 1.00 98.31 184 VAL A C 1
ATOM 1363 O O . VAL A 1 184 ? -1.986 9.052 -2.966 1.00 98.31 184 VAL A O 1
ATOM 1366 N N . ILE A 1 185 ? -2.027 8.858 -0.730 1.00 98.31 185 ILE A N 1
ATOM 1367 C CA . ILE A 1 185 ? -2.470 7.458 -0.714 1.00 98.31 185 ILE A CA 1
ATOM 1368 C C . ILE A 1 185 ? -3.864 7.328 -1.331 1.00 98.31 185 ILE A C 1
ATOM 1370 O O . ILE A 1 185 ? -4.039 6.552 -2.270 1.00 98.31 185 ILE A O 1
ATOM 1374 N N . ARG A 1 186 ? -4.842 8.110 -0.861 1.00 97.31 186 ARG A N 1
ATOM 1375 C CA . ARG A 1 186 ? -6.209 8.101 -1.399 1.00 97.31 186 ARG A CA 1
ATOM 1376 C C . ARG A 1 186 ? -6.253 8.331 -2.917 1.00 97.31 186 ARG A C 1
ATOM 1378 O O . ARG A 1 186 ? -6.675 7.413 -3.618 1.00 97.31 186 ARG A O 1
ATOM 1385 N N . PRO A 1 187 ? -5.751 9.455 -3.465 1.00 97.38 187 PRO A N 1
ATOM 1386 C CA . PRO A 1 187 ? -5.850 9.715 -4.901 1.00 97.38 187 PRO A CA 1
ATOM 1387 C C . PRO A 1 187 ? -5.010 8.751 -5.752 1.00 97.38 187 PRO A C 1
ATOM 1389 O O . PRO A 1 187 ? -5.268 8.597 -6.947 1.00 97.38 187 PRO A O 1
ATOM 1392 N N . TYR A 1 188 ? -4.001 8.089 -5.175 1.00 97.00 188 TYR A N 1
ATOM 1393 C CA . TYR A 1 188 ? -3.274 7.024 -5.861 1.00 97.00 188 TYR A CA 1
ATOM 1394 C C . TYR A 1 188 ? -4.129 5.761 -6.010 1.00 97.00 188 TYR A C 1
ATOM 1396 O O . TYR A 1 188 ? -4.308 5.278 -7.128 1.00 97.00 188 TYR A O 1
ATOM 1404 N N . TYR A 1 189 ? -4.701 5.260 -4.913 1.00 95.69 189 TYR A N 1
ATOM 1405 C CA . TYR A 1 189 ? -5.469 4.014 -4.922 1.00 95.69 189 TYR A CA 1
ATOM 1406 C C . TYR A 1 189 ? -6.883 4.158 -5.504 1.00 95.69 189 TYR A C 1
ATOM 1408 O O . TYR A 1 189 ? -7.394 3.196 -6.072 1.00 95.69 189 TYR A O 1
ATOM 1416 N N . GLU A 1 190 ? -7.490 5.349 -5.488 1.00 93.69 190 GLU A N 1
ATOM 1417 C CA . GLU A 1 190 ? -8.749 5.630 -6.207 1.00 93.69 190 GLU A CA 1
ATOM 1418 C C . GLU A 1 190 ? -8.640 5.364 -7.716 1.00 93.69 190 GLU A C 1
ATOM 1420 O O . GLU A 1 190 ? -9.618 5.015 -8.376 1.00 93.69 190 GLU A O 1
ATOM 1425 N N . ARG A 1 191 ? -7.429 5.472 -8.272 1.00 92.38 191 ARG A N 1
ATOM 1426 C CA . ARG A 1 191 ? -7.144 5.202 -9.688 1.00 92.38 191 ARG A CA 1
ATOM 1427 C C . ARG A 1 191 ? -6.901 3.717 -9.975 1.00 92.38 191 ARG A C 1
ATOM 1429 O O . ARG A 1 191 ? -6.590 3.369 -11.113 1.00 92.38 191 ARG A O 1
ATOM 1436 N N . MET A 1 192 ? -7.016 2.847 -8.968 1.00 89.62 192 MET A N 1
ATOM 1437 C CA . MET A 1 192 ? -6.692 1.423 -9.050 1.00 89.62 192 MET A CA 1
ATOM 1438 C C . MET A 1 192 ? -7.877 0.543 -8.639 1.00 89.62 192 MET A C 1
ATOM 1440 O O . MET A 1 192 ? -7.890 0.004 -7.533 1.00 89.62 192 MET A O 1
ATOM 1444 N N . PRO A 1 193 ? -8.843 0.285 -9.541 1.00 83.19 193 PRO A N 1
ATOM 1445 C CA . PRO A 1 193 ? -9.965 -0.609 -9.245 1.00 83.19 193 PRO A CA 1
ATOM 1446 C C . PRO A 1 193 ? -9.532 -2.004 -8.763 1.00 83.19 193 PRO A C 1
ATOM 1448 O O . PRO A 1 193 ? -10.207 -2.613 -7.938 1.00 83.19 193 PRO A O 1
ATOM 1451 N N . ALA A 1 194 ? -8.375 -2.487 -9.232 1.00 81.12 194 ALA A N 1
ATOM 1452 C CA . ALA A 1 194 ? -7.798 -3.772 -8.840 1.00 81.12 194 ALA A CA 1
ATOM 1453 C C . ALA A 1 194 ? -7.351 -3.842 -7.365 1.00 81.12 194 ALA A C 1
ATOM 1455 O O . ALA A 1 194 ? -7.135 -4.939 -6.863 1.00 81.12 194 ALA A O 1
ATOM 1456 N N . ALA A 1 195 ? -7.219 -2.708 -6.667 1.00 86.69 195 ALA A N 1
ATOM 1457 C CA . ALA A 1 195 ? -6.870 -2.681 -5.246 1.00 86.69 195 ALA A CA 1
ATOM 1458 C C . ALA A 1 195 ? -8.021 -3.164 -4.347 1.00 86.69 195 ALA A C 1
ATOM 1460 O O . ALA A 1 195 ? -7.787 -3.619 -3.224 1.00 86.69 195 ALA A O 1
ATOM 1461 N N . LYS A 1 196 ? -9.265 -3.096 -4.834 1.00 82.75 196 LYS A N 1
ATOM 1462 C CA . LYS A 1 196 ? -10.448 -3.521 -4.086 1.00 82.75 196 LYS A CA 1
ATOM 1463 C C . LYS A 1 196 ? -10.383 -5.021 -3.778 1.00 82.75 196 LYS A C 1
ATOM 1465 O O . LYS A 1 196 ? -10.271 -5.854 -4.675 1.00 82.75 196 LYS A O 1
ATOM 1470 N N . GLY A 1 197 ? -10.446 -5.364 -2.494 1.00 75.75 197 GLY A N 1
ATOM 1471 C CA . GLY A 1 197 ? -10.309 -6.738 -2.001 1.00 75.75 197 GLY A CA 1
ATOM 1472 C C . GLY A 1 197 ? -8.905 -7.339 -2.156 1.00 75.75 197 GLY A C 1
ATOM 1473 O O . GLY A 1 197 ? -8.701 -8.503 -1.824 1.00 75.75 197 GLY A O 1
ATOM 1474 N N . ALA A 1 198 ? -7.915 -6.585 -2.644 1.00 81.88 198 ALA A N 1
ATOM 1475 C CA . ALA A 1 198 ? -6.584 -7.128 -2.880 1.00 81.88 198 ALA A CA 1
ATOM 1476 C C . ALA A 1 198 ? -5.952 -7.610 -1.564 1.00 81.88 198 ALA A C 1
ATOM 1478 O O . ALA A 1 198 ? -5.807 -6.859 -0.593 1.00 81.88 198 ALA A O 1
ATOM 1479 N N . HIS A 1 199 ? -5.554 -8.883 -1.534 1.00 81.88 199 HIS A N 1
ATOM 1480 C CA . HIS A 1 199 ? -4.775 -9.435 -0.428 1.00 81.88 199 HIS A CA 1
ATOM 1481 C C . HIS A 1 199 ? -3.393 -8.748 -0.350 1.00 81.88 199 HIS A C 1
ATOM 1483 O O . HIS A 1 199 ? -2.963 -8.130 -1.331 1.00 81.88 199 HIS A O 1
ATOM 1489 N N . PRO A 1 200 ? -2.653 -8.864 0.772 1.00 84.81 200 PRO A N 1
ATOM 1490 C CA . PRO A 1 200 ? -1.450 -8.059 0.989 1.00 84.81 200 PRO A CA 1
ATOM 1491 C C . PRO A 1 200 ? -0.394 -8.196 -0.117 1.00 84.81 200 PRO A C 1
ATOM 1493 O O . PRO A 1 200 ? 0.225 -7.209 -0.502 1.00 84.81 200 PRO A O 1
ATOM 1496 N N . GLY A 1 201 ? -0.214 -9.401 -0.669 1.00 86.44 201 GLY A N 1
ATOM 1497 C CA . GLY A 1 201 ? 0.700 -9.641 -1.790 1.00 86.44 201 GLY A CA 1
ATOM 1498 C C . GLY A 1 201 ? 0.282 -8.924 -3.077 1.00 86.44 201 GLY A C 1
ATOM 1499 O O . GLY A 1 201 ? 1.100 -8.237 -3.689 1.00 86.44 201 GLY A O 1
ATOM 1500 N N . HIS A 1 202 ? -0.986 -9.042 -3.483 1.00 87.12 202 HIS A N 1
ATOM 1501 C CA . HIS A 1 202 ? -1.480 -8.400 -4.706 1.00 87.12 202 HIS A CA 1
ATOM 1502 C C . HIS A 1 202 ? -1.485 -6.879 -4.587 1.00 87.12 202 HIS A C 1
ATOM 1504 O O . HIS A 1 202 ? -1.025 -6.205 -5.507 1.00 87.12 202 HIS A O 1
ATOM 1510 N N . LEU A 1 203 ? -1.889 -6.338 -3.434 1.00 91.06 203 LEU A N 1
ATOM 1511 C CA . LEU A 1 203 ? -1.824 -4.899 -3.193 1.00 91.06 203 LEU A CA 1
ATOM 1512 C C . LEU A 1 203 ? -0.368 -4.397 -3.218 1.00 91.06 203 LEU A C 1
ATOM 1514 O O . LEU A 1 203 ? -0.104 -3.342 -3.790 1.00 91.06 203 LEU A O 1
ATOM 1518 N N . TYR A 1 204 ? 0.594 -5.169 -2.688 1.00 92.06 204 TYR A N 1
ATOM 1519 C CA . TYR A 1 204 ? 2.016 -4.833 -2.816 1.00 92.06 204 TYR A CA 1
ATOM 1520 C C . TYR A 1 204 ? 2.406 -4.790 -4.300 1.00 92.06 204 TYR A C 1
ATOM 1522 O O . TYR A 1 204 ? 2.947 -3.790 -4.758 1.00 92.06 204 TYR A O 1
ATOM 1530 N N . MET A 1 205 ? 2.053 -5.791 -5.107 1.00 92.00 205 MET A N 1
ATOM 1531 C CA . MET A 1 205 ? 2.349 -5.743 -6.546 1.00 92.00 205 MET A CA 1
ATOM 1532 C C . MET A 1 205 ? 1.717 -4.548 -7.269 1.00 92.00 205 MET A C 1
ATOM 1534 O O . MET A 1 205 ? 2.368 -3.969 -8.137 1.00 92.00 205 MET A O 1
ATOM 1538 N N . LEU A 1 206 ? 0.501 -4.142 -6.896 1.00 92.31 206 LEU A N 1
ATOM 1539 C CA . LEU A 1 206 ? -0.134 -2.926 -7.413 1.00 92.31 206 LEU A CA 1
ATOM 1540 C C . LEU A 1 206 ? 0.628 -1.653 -7.008 1.00 92.31 206 LEU A C 1
ATOM 1542 O O . LEU A 1 206 ? 0.708 -0.717 -7.800 1.00 92.31 206 LEU A O 1
ATOM 1546 N N . ASN A 1 207 ? 1.234 -1.623 -5.818 1.00 93.75 207 ASN A N 1
ATOM 1547 C CA . ASN A 1 207 ? 2.095 -0.521 -5.384 1.00 93.75 207 ASN A CA 1
ATOM 1548 C C . ASN A 1 207 ? 3.462 -0.526 -6.092 1.00 93.75 207 ASN A C 1
ATOM 1550 O O . ASN A 1 207 ? 3.961 0.524 -6.485 1.00 93.75 207 ASN A O 1
ATOM 1554 N N . PHE A 1 208 ? 4.061 -1.707 -6.259 1.00 92.44 208 PHE A N 1
ATOM 1555 C CA . PHE A 1 208 ? 5.434 -1.891 -6.730 1.00 92.44 208 PHE A CA 1
ATOM 1556 C C . PHE A 1 208 ? 5.564 -1.850 -8.258 1.00 92.44 208 PHE A C 1
ATOM 1558 O O . PHE A 1 208 ? 6.335 -1.058 -8.798 1.00 92.44 208 PHE A O 1
ATOM 1565 N N . LEU A 1 209 ? 4.824 -2.710 -8.964 1.00 90.88 209 LEU A N 1
ATOM 1566 C CA . LEU A 1 209 ? 4.855 -2.854 -10.424 1.00 90.88 209 LEU A CA 1
ATOM 1567 C C . LEU A 1 209 ? 3.438 -3.131 -10.963 1.00 90.88 209 LEU A C 1
ATOM 1569 O O . LEU A 1 209 ? 3.152 -4.247 -11.414 1.00 90.88 209 LEU A O 1
ATOM 1573 N N . PRO A 1 210 ? 2.541 -2.124 -10.952 1.00 88.69 210 PRO A N 1
ATOM 1574 C CA . PRO A 1 210 ? 1.129 -2.319 -11.285 1.00 88.69 210 PRO A CA 1
ATOM 1575 C C . PRO A 1 210 ? 0.874 -2.905 -12.682 1.00 88.69 210 PRO A C 1
ATOM 1577 O O . PRO A 1 210 ? -0.085 -3.651 -12.861 1.00 88.69 210 PRO A O 1
ATOM 1580 N N . SER A 1 211 ? 1.743 -2.644 -13.665 1.00 87.00 211 SER A N 1
ATOM 1581 C CA . SER A 1 211 ? 1.624 -3.202 -15.024 1.00 87.00 211 SER A CA 1
ATOM 1582 C C . SER A 1 211 ? 1.787 -4.726 -15.091 1.00 87.00 211 SER A C 1
ATOM 1584 O O . SER A 1 211 ? 1.305 -5.355 -16.031 1.00 87.00 211 SER A O 1
ATOM 1586 N N . ASP A 1 212 ? 2.446 -5.328 -14.100 1.00 87.06 212 ASP A N 1
ATOM 1587 C CA . ASP A 1 212 ? 2.670 -6.771 -14.011 1.00 87.06 212 ASP A CA 1
ATOM 1588 C C . ASP A 1 212 ? 1.800 -7.441 -12.932 1.00 87.06 212 ASP A C 1
ATOM 1590 O O . ASP A 1 212 ? 1.810 -8.665 -12.823 1.00 87.06 212 ASP A O 1
ATOM 1594 N N . ALA A 1 213 ? 1.027 -6.674 -12.154 1.00 86.69 213 ALA A N 1
ATOM 1595 C CA . ALA A 1 213 ? 0.363 -7.151 -10.937 1.00 86.69 213 ALA A CA 1
ATOM 1596 C C . ALA A 1 213 ? -0.686 -8.256 -11.153 1.00 86.69 213 ALA A C 1
ATOM 1598 O O . ALA A 1 213 ? -0.975 -8.999 -10.220 1.00 86.69 213 ALA A O 1
ATOM 1599 N N . ASN A 1 214 ? -1.231 -8.381 -12.366 1.00 82.12 214 ASN A N 1
ATOM 1600 C CA . ASN A 1 214 ? -2.238 -9.394 -12.713 1.00 82.12 214 ASN A CA 1
ATOM 1601 C C . ASN A 1 214 ? -1.641 -10.658 -13.355 1.00 82.12 214 ASN A C 1
ATOM 1603 O O . ASN A 1 214 ? -2.379 -11.513 -13.840 1.00 82.12 214 ASN A O 1
ATOM 1607 N N . LYS A 1 215 ? -0.310 -10.778 -13.411 1.00 83.38 215 LYS A N 1
ATOM 1608 C CA . LYS A 1 215 ? 0.358 -11.991 -13.898 1.00 83.38 215 LYS A CA 1
ATOM 1609 C C . LYS A 1 215 ? 0.431 -13.042 -12.785 1.00 83.38 215 LYS A C 1
ATOM 1611 O O . LYS A 1 215 ? 0.344 -12.722 -11.605 1.00 83.38 215 LYS A O 1
ATOM 1616 N N . GLY A 1 216 ? 0.592 -14.308 -13.167 1.00 77.44 216 GLY A N 1
ATOM 1617 C CA . GLY A 1 216 ? 0.667 -15.417 -12.208 1.00 77.44 216 GLY A CA 1
ATOM 1618 C C . GLY A 1 216 ? 1.934 -15.388 -11.343 1.00 77.44 216 GLY A C 1
ATOM 1619 O O . GLY A 1 216 ? 2.955 -14.843 -11.755 1.00 77.44 216 GLY A O 1
ATOM 1620 N N . GLU A 1 217 ? 1.898 -16.035 -10.172 1.00 81.00 217 GLU A N 1
ATOM 1621 C CA . GLU A 1 217 ? 3.005 -16.015 -9.196 1.00 81.00 217 GLU A CA 1
ATOM 1622 C C . GLU A 1 217 ? 4.353 -16.461 -9.769 1.00 81.00 217 GLU A C 1
ATOM 1624 O O . GLU A 1 217 ? 5.378 -15.907 -9.391 1.00 81.00 217 GLU A O 1
ATOM 1629 N N . ALA A 1 218 ? 4.361 -17.416 -10.703 1.00 83.06 218 ALA A N 1
ATOM 1630 C CA . ALA A 1 218 ? 5.579 -17.916 -11.343 1.00 83.06 218 ALA A CA 1
ATOM 1631 C C . ALA A 1 218 ? 6.209 -16.923 -12.342 1.00 83.06 218 ALA A C 1
ATOM 1633 O O . ALA A 1 218 ? 7.300 -17.167 -12.862 1.00 83.06 218 ALA A O 1
ATOM 1634 N N . PHE A 1 219 ? 5.533 -15.811 -12.645 1.00 88.69 219 PHE A N 1
ATOM 1635 C CA . PHE A 1 219 ? 6.030 -14.816 -13.583 1.00 88.69 219 PHE A CA 1
ATOM 1636 C C . PHE A 1 219 ? 7.293 -14.139 -13.040 1.00 88.69 219 PHE A C 1
ATOM 1638 O O . PHE A 1 219 ? 7.277 -13.544 -11.962 1.00 88.69 219 PHE A O 1
ATOM 1645 N N . LYS A 1 220 ? 8.383 -14.199 -13.813 1.00 95.00 220 LYS A N 1
ATOM 1646 C CA . LYS A 1 220 ? 9.676 -13.597 -13.464 1.00 95.00 220 LYS A CA 1
ATOM 1647 C C . LYS A 1 220 ? 9.626 -12.082 -13.672 1.00 95.00 220 LYS A C 1
ATOM 1649 O O . LYS A 1 220 ? 9.567 -11.601 -14.804 1.00 95.00 220 LYS A O 1
ATOM 1654 N N . LEU A 1 221 ? 9.660 -11.333 -12.575 1.00 95.44 221 LEU A N 1
ATOM 1655 C CA . LEU A 1 221 ? 9.627 -9.871 -12.580 1.00 95.44 221 LEU A CA 1
ATOM 1656 C C . LEU A 1 221 ? 10.992 -9.279 -12.906 1.00 95.44 221 LEU A C 1
ATOM 1658 O O . LEU A 1 221 ? 11.073 -8.367 -13.731 1.00 95.44 221 LEU A O 1
ATOM 1662 N N . GLY A 1 222 ? 12.036 -9.815 -12.276 1.00 96.62 222 GLY A N 1
ATOM 1663 C CA . GLY A 1 222 ? 13.424 -9.450 -12.510 1.00 96.62 222 GLY A CA 1
ATOM 1664 C C . GLY A 1 222 ? 14.248 -10.683 -12.849 1.00 96.62 222 GLY A C 1
ATOM 1665 O O . GLY A 1 222 ? 14.102 -11.716 -12.198 1.00 96.62 222 GLY A O 1
ATOM 1666 N N . ILE A 1 223 ? 15.117 -10.567 -13.851 1.00 98.06 223 ILE A N 1
ATOM 1667 C CA . ILE A 1 223 ? 16.055 -11.614 -14.268 1.00 98.06 223 ILE A CA 1
ATOM 1668 C C . ILE A 1 223 ? 17.452 -10.992 -14.301 1.00 98.06 223 ILE A C 1
ATOM 1670 O O . ILE A 1 223 ? 17.640 -9.942 -14.912 1.00 98.06 223 ILE A O 1
ATOM 1674 N N . ARG A 1 224 ? 18.407 -11.614 -13.611 1.00 97.88 224 ARG A N 1
ATOM 1675 C CA . ARG A 1 224 ? 19.801 -11.175 -13.546 1.00 97.88 224 ARG A CA 1
ATOM 1676 C C . ARG A 1 224 ? 20.407 -11.176 -14.945 1.00 97.88 224 ARG A C 1
ATOM 1678 O O . ARG A 1 224 ? 20.158 -12.100 -15.711 1.00 97.88 224 ARG A O 1
ATOM 1685 N N . ASP A 1 225 ? 21.160 -10.126 -15.255 1.00 95.81 225 ASP A N 1
ATOM 1686 C CA . ASP A 1 225 ? 21.895 -9.947 -16.515 1.00 95.81 225 ASP A CA 1
ATOM 1687 C C . ASP A 1 225 ? 21.034 -10.008 -17.793 1.00 95.81 225 ASP A C 1
ATOM 1689 O O . ASP A 1 225 ? 21.562 -10.007 -18.901 1.00 95.81 225 ASP A O 1
ATOM 1693 N N . ALA A 1 226 ? 19.701 -10.012 -17.670 1.00 96.44 226 ALA A N 1
ATOM 1694 C CA . ALA A 1 226 ? 18.809 -9.939 -18.817 1.00 96.44 226 ALA A CA 1
ATOM 1695 C C . ALA A 1 226 ? 18.837 -8.537 -19.431 1.00 96.44 226 ALA A C 1
ATOM 1697 O O . ALA A 1 226 ? 18.774 -7.531 -18.723 1.00 96.44 226 ALA A O 1
ATOM 1698 N N . GLU A 1 227 ? 18.846 -8.456 -20.756 1.00 94.75 227 GLU A N 1
ATOM 1699 C CA . GLU A 1 227 ? 18.736 -7.171 -21.437 1.00 94.75 227 GLU A CA 1
ATOM 1700 C C . GLU A 1 227 ? 17.358 -6.519 -21.211 1.00 94.75 227 GLU A C 1
ATOM 1702 O O . GLU A 1 227 ? 16.325 -7.173 -21.021 1.00 94.75 227 GLU A O 1
ATOM 1707 N N . GLY A 1 228 ? 17.336 -5.185 -21.226 1.00 94.69 228 GLY A N 1
ATOM 1708 C CA . GLY A 1 228 ? 16.107 -4.400 -21.147 1.00 94.69 228 GLY A CA 1
ATOM 1709 C C . GLY A 1 228 ? 15.440 -4.372 -19.765 1.00 94.69 228 GLY A C 1
ATOM 1710 O O . GLY A 1 228 ? 16.088 -4.373 -18.716 1.00 94.69 228 GLY A O 1
ATOM 1711 N N . TRP A 1 229 ? 14.107 -4.272 -19.764 1.00 92.88 229 TRP A N 1
ATOM 1712 C CA . TRP A 1 229 ? 13.314 -3.947 -18.570 1.00 92.88 229 TRP A CA 1
ATOM 1713 C C . TRP A 1 229 ? 13.480 -4.955 -17.424 1.00 92.88 229 TRP A C 1
ATOM 1715 O O . TRP A 1 229 ? 13.595 -4.559 -16.265 1.00 92.88 229 TRP A O 1
ATOM 1725 N N . ARG A 1 230 ? 13.539 -6.260 -17.722 1.00 94.75 230 ARG A N 1
ATOM 1726 C CA . ARG A 1 230 ? 13.633 -7.307 -16.687 1.00 94.75 230 ARG A CA 1
ATOM 1727 C C . ARG A 1 230 ? 14.976 -7.289 -15.954 1.00 94.75 230 ARG A C 1
ATOM 1729 O O . ARG A 1 230 ? 14.984 -7.488 -14.738 1.00 94.75 230 ARG A O 1
ATOM 1736 N N . GLY A 1 231 ? 16.076 -6.971 -16.639 1.00 96.50 231 GLY A N 1
ATOM 1737 C CA . GLY A 1 231 ? 17.373 -6.742 -15.995 1.00 96.50 231 GLY A CA 1
ATOM 1738 C C . GLY A 1 231 ? 17.383 -5.501 -15.114 1.00 96.50 231 GLY A C 1
ATOM 1739 O O . GLY A 1 231 ? 17.852 -5.549 -13.979 1.00 96.50 231 GLY A O 1
ATOM 1740 N N . GLN A 1 232 ? 16.784 -4.402 -15.582 1.00 94.06 232 GLN A N 1
ATOM 1741 C CA . GLN A 1 232 ? 16.678 -3.163 -14.801 1.00 94.06 232 GLN A CA 1
ATOM 1742 C C . GLN A 1 232 ? 15.863 -3.350 -13.513 1.00 94.06 232 GLN A C 1
ATOM 1744 O O . GLN A 1 232 ? 16.235 -2.823 -12.462 1.00 94.06 232 GLN A O 1
ATOM 1749 N N . VAL A 1 233 ? 14.764 -4.111 -13.582 1.00 94.19 233 VAL A N 1
ATOM 1750 C CA . VAL A 1 233 ? 13.962 -4.479 -12.408 1.00 94.19 233 VAL A CA 1
ATOM 1751 C C . VAL A 1 233 ? 14.788 -5.324 -11.440 1.00 94.19 233 VAL A C 1
ATOM 1753 O O . VAL A 1 233 ? 14.767 -5.047 -10.240 1.00 94.19 233 VAL A O 1
ATOM 1756 N N . TYR A 1 234 ? 15.553 -6.301 -11.939 1.00 96.62 234 TYR A N 1
ATOM 1757 C CA . TYR A 1 234 ? 16.428 -7.120 -11.099 1.00 96.62 234 TYR A CA 1
ATOM 1758 C C . TYR A 1 234 ? 17.505 -6.291 -10.397 1.00 96.62 234 TYR A C 1
ATOM 1760 O O . TYR A 1 234 ? 17.640 -6.372 -9.180 1.00 96.62 234 TYR A O 1
ATOM 1768 N N . ALA A 1 235 ? 18.223 -5.441 -11.133 1.00 94.75 235 ALA A N 1
ATOM 1769 C CA . ALA A 1 235 ? 19.327 -4.644 -10.600 1.00 94.75 235 ALA A CA 1
ATOM 1770 C C . ALA A 1 235 ? 18.918 -3.759 -9.409 1.00 94.75 235 ALA A C 1
ATOM 1772 O O . ALA A 1 235 ? 19.713 -3.536 -8.499 1.00 94.75 235 ALA A O 1
ATOM 1773 N N . LYS A 1 236 ? 17.668 -3.282 -9.386 1.00 90.88 236 LYS A N 1
ATOM 1774 C CA . LYS A 1 236 ? 17.134 -2.437 -8.305 1.00 90.88 236 LYS A CA 1
ATOM 1775 C C . LYS A 1 236 ? 16.487 -3.224 -7.164 1.00 90.88 236 LYS A C 1
ATOM 1777 O O . LYS A 1 236 ? 16.331 -2.679 -6.080 1.00 90.88 236 LYS A O 1
ATOM 1782 N N . ASN A 1 237 ? 16.095 -4.477 -7.405 1.00 93.25 237 ASN A N 1
ATOM 1783 C CA . ASN A 1 237 ? 15.235 -5.247 -6.501 1.00 93.25 237 ASN A CA 1
ATOM 1784 C C . ASN A 1 237 ? 15.731 -6.686 -6.272 1.00 93.25 237 ASN A C 1
ATOM 1786 O O . ASN A 1 237 ? 14.953 -7.576 -5.934 1.00 93.25 237 ASN A O 1
ATOM 1790 N N . TYR A 1 238 ? 17.033 -6.933 -6.435 1.00 94.50 238 TYR A N 1
ATOM 1791 C CA . TYR A 1 238 ? 17.646 -8.259 -6.285 1.00 94.50 238 TYR A CA 1
ATOM 1792 C C . TYR A 1 238 ? 17.430 -8.876 -4.893 1.00 94.50 238 TYR A C 1
ATOM 1794 O O . TYR A 1 238 ? 17.539 -10.088 -4.744 1.00 94.50 238 TYR A O 1
ATOM 1802 N N . GLY A 1 239 ? 17.080 -8.073 -3.880 1.00 93.12 239 GLY A N 1
ATOM 1803 C CA . GLY A 1 239 ? 16.725 -8.549 -2.540 1.00 93.12 239 GLY A CA 1
ATOM 1804 C C . GLY A 1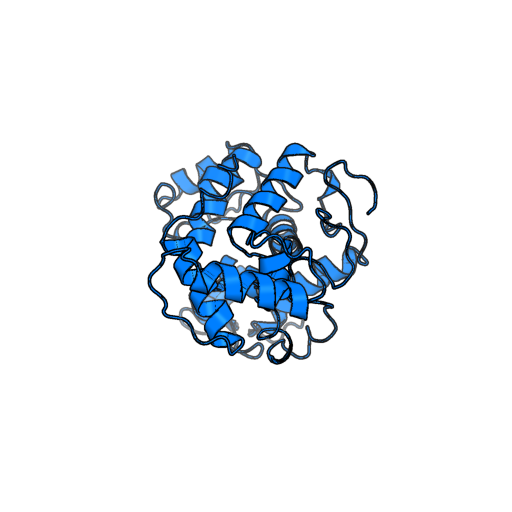 239 ? 15.503 -9.480 -2.491 1.00 93.12 239 GLY A C 1
ATOM 1805 O O . GLY A 1 239 ? 15.344 -10.211 -1.512 1.00 93.12 239 GLY A O 1
ATOM 1806 N N . PHE A 1 240 ? 14.661 -9.501 -3.532 1.00 94.25 240 PHE A N 1
ATOM 1807 C CA . PHE A 1 240 ? 13.593 -10.499 -3.662 1.00 94.25 240 PHE A CA 1
ATOM 1808 C C . PHE A 1 240 ? 14.115 -11.885 -4.080 1.00 94.25 240 PHE A C 1
ATOM 1810 O O . PHE A 1 240 ? 13.474 -12.884 -3.766 1.00 94.25 240 PHE A O 1
ATOM 1817 N N . ASP A 1 241 ? 15.289 -11.985 -4.714 1.00 95.56 241 ASP A N 1
ATOM 1818 C CA . ASP A 1 241 ? 15.930 -13.263 -5.061 1.00 95.56 241 ASP A CA 1
ATOM 1819 C C . ASP A 1 241 ? 16.708 -13.836 -3.862 1.00 95.56 241 ASP A C 1
ATOM 1821 O O . ASP A 1 241 ? 17.938 -13.937 -3.855 1.00 95.56 241 ASP A O 1
ATOM 1825 N N . ARG A 1 242 ? 15.977 -14.189 -2.799 1.00 91.06 242 ARG A N 1
ATOM 1826 C CA . ARG A 1 242 ? 16.558 -14.691 -1.539 1.00 91.06 242 ARG A CA 1
ATOM 1827 C C . ARG A 1 242 ? 17.318 -16.004 -1.711 1.00 91.06 242 ARG A C 1
ATOM 1829 O O . ARG A 1 242 ? 18.297 -16.241 -1.009 1.00 91.06 242 ARG A O 1
ATOM 1836 N N . GLU A 1 243 ? 16.875 -16.828 -2.653 1.00 93.12 243 GLU A N 1
ATOM 1837 C CA . GLU A 1 243 ? 17.475 -18.122 -2.990 1.00 93.12 243 GLU A CA 1
ATOM 1838 C C . GLU A 1 243 ? 18.620 -18.002 -4.010 1.00 93.12 243 GLU A C 1
ATOM 1840 O O . GLU A 1 243 ? 19.240 -19.004 -4.354 1.00 93.12 243 GLU A O 1
ATOM 1845 N N . ARG A 1 244 ? 18.935 -16.783 -4.475 1.00 95.25 244 ARG A N 1
ATOM 1846 C CA . ARG A 1 244 ? 20.014 -16.492 -5.432 1.00 95.25 244 ARG A CA 1
ATOM 1847 C C . ARG A 1 244 ? 19.897 -17.275 -6.748 1.00 95.25 244 ARG A C 1
ATOM 1849 O O . ARG A 1 244 ? 20.909 -17.648 -7.337 1.00 95.25 244 ARG A O 1
ATOM 1856 N N . ARG A 1 245 ? 18.673 -17.485 -7.238 1.00 97.25 245 ARG A N 1
ATOM 1857 C CA . ARG A 1 245 ? 18.365 -18.205 -8.489 1.00 97.25 245 ARG A CA 1
ATOM 1858 C C . ARG A 1 245 ? 18.725 -17.415 -9.749 1.00 97.25 245 ARG A C 1
ATOM 1860 O O . ARG A 1 245 ? 18.626 -17.945 -10.852 1.00 97.25 245 ARG A O 1
ATOM 1867 N N . GLY A 1 246 ? 19.080 -16.139 -9.610 1.00 97.25 246 GLY A N 1
ATOM 1868 C CA . GLY A 1 246 ? 19.281 -15.223 -10.730 1.00 97.25 246 GLY A CA 1
ATOM 1869 C C . GLY A 1 246 ? 17.975 -14.632 -11.259 1.00 97.25 246 GLY A C 1
ATOM 1870 O O . GLY A 1 246 ? 17.965 -14.034 -12.328 1.00 97.25 246 GLY A O 1
ATOM 1871 N N . TYR A 1 247 ? 16.863 -14.787 -10.545 1.00 97.62 247 TYR A N 1
ATOM 1872 C CA . TYR A 1 247 ? 15.596 -14.133 -10.856 1.00 97.62 247 TYR A CA 1
ATOM 1873 C C . TYR A 1 247 ? 14.695 -14.102 -9.623 1.00 97.62 247 TYR A C 1
ATOM 1875 O O . TYR A 1 247 ? 14.823 -14.927 -8.719 1.00 97.62 247 TYR A O 1
ATOM 1883 N N . PHE A 1 248 ? 13.731 -13.189 -9.624 1.00 96.38 248 PHE A N 1
ATOM 1884 C CA . PHE A 1 248 ? 12.623 -13.218 -8.677 1.00 96.38 248 PHE A CA 1
ATOM 1885 C C . PHE A 1 248 ? 11.290 -13.079 -9.405 1.00 96.38 248 PHE A C 1
ATOM 1887 O O . PHE A 1 248 ? 11.198 -12.553 -10.519 1.00 96.38 248 PHE A O 1
ATOM 1894 N N . THR A 1 249 ? 10.256 -13.587 -8.763 1.00 93.38 249 THR A N 1
ATOM 1895 C CA . THR A 1 249 ? 8.912 -13.760 -9.289 1.00 93.38 249 THR A CA 1
ATOM 1896 C C . THR A 1 249 ? 7.903 -12.930 -8.506 1.00 93.38 249 THR A C 1
ATOM 1898 O O . THR A 1 249 ? 8.218 -12.367 -7.456 1.00 93.38 249 THR A O 1
ATOM 1901 N N . ILE A 1 250 ? 6.667 -12.869 -8.999 1.00 89.69 250 ILE A N 1
ATOM 1902 C CA . ILE A 1 250 ? 5.548 -12.306 -8.234 1.00 89.69 250 ILE A CA 1
ATOM 1903 C C . ILE A 1 250 ? 5.366 -13.056 -6.906 1.00 89.69 250 ILE A C 1
ATOM 1905 O O . ILE A 1 250 ? 5.163 -12.421 -5.872 1.00 89.69 250 ILE A O 1
ATOM 1909 N N . GLY A 1 251 ? 5.519 -14.384 -6.910 1.00 86.00 251 GLY A N 1
ATOM 1910 C CA . GLY A 1 251 ? 5.450 -15.209 -5.704 1.00 86.00 251 GLY A CA 1
ATOM 1911 C C . GLY A 1 251 ? 6.475 -14.808 -4.636 1.00 86.00 251 GLY A C 1
ATOM 1912 O O . GLY A 1 251 ? 6.161 -14.818 -3.446 1.00 86.00 251 GLY A O 1
ATOM 1913 N N . ASP A 1 252 ? 7.670 -14.367 -5.037 1.00 89.38 252 ASP A N 1
ATOM 1914 C CA . ASP A 1 252 ? 8.698 -13.905 -4.094 1.00 89.38 252 ASP A CA 1
ATOM 1915 C C . ASP A 1 252 ? 8.321 -12.568 -3.440 1.00 89.38 252 ASP A C 1
ATOM 1917 O O . ASP A 1 252 ? 8.502 -12.394 -2.233 1.00 89.38 252 ASP A O 1
ATOM 1921 N N . VAL A 1 253 ? 7.734 -11.638 -4.205 1.00 89.94 253 VAL A N 1
ATOM 1922 C CA . VAL A 1 253 ? 7.200 -10.372 -3.664 1.00 89.94 253 VAL A CA 1
ATOM 1923 C C . VAL A 1 253 ? 6.050 -10.659 -2.697 1.00 89.94 253 VAL A C 1
ATOM 1925 O O . VAL A 1 253 ? 6.003 -10.137 -1.581 1.00 89.94 253 VAL A O 1
ATOM 1928 N N . TYR A 1 254 ? 5.154 -11.565 -3.081 1.00 86.56 254 TYR A N 1
ATOM 1929 C CA . TYR A 1 254 ? 4.063 -12.021 -2.230 1.00 86.56 254 TYR A CA 1
ATOM 1930 C C . TYR A 1 254 ? 4.584 -12.646 -0.926 1.00 86.56 254 TYR A C 1
ATOM 1932 O O . TYR A 1 254 ? 4.079 -12.336 0.154 1.00 86.56 254 TYR A O 1
ATOM 1940 N N . ALA A 1 255 ? 5.635 -13.465 -0.978 1.00 82.81 255 ALA A N 1
ATOM 1941 C CA . ALA A 1 255 ? 6.226 -14.076 0.211 1.00 82.81 255 ALA A CA 1
ATOM 1942 C C . ALA A 1 255 ? 6.763 -13.039 1.219 1.00 82.81 255 ALA A C 1
ATOM 1944 O O . ALA A 1 255 ? 6.732 -13.286 2.434 1.00 82.81 255 ALA A O 1
ATOM 1945 N N . VAL A 1 256 ? 7.207 -11.863 0.754 1.00 84.44 256 VAL A N 1
ATOM 1946 C CA . VAL A 1 256 ? 7.584 -10.742 1.631 1.00 84.44 256 VAL A CA 1
ATOM 1947 C C . VAL A 1 256 ? 6.365 -10.226 2.393 1.00 84.44 256 VAL A C 1
ATOM 1949 O O . VAL A 1 256 ? 6.393 -10.223 3.628 1.00 84.44 256 VAL A O 1
ATOM 1952 N N . ALA A 1 257 ? 5.276 -9.897 1.692 1.00 83.06 257 ALA A N 1
ATOM 1953 C CA . ALA A 1 257 ? 4.028 -9.451 2.317 1.00 83.06 257 ALA A CA 1
ATOM 1954 C C . ALA A 1 257 ? 3.489 -10.492 3.317 1.00 83.06 257 ALA A C 1
ATOM 1956 O O . ALA A 1 257 ? 3.158 -10.169 4.459 1.00 83.06 257 ALA A O 1
ATOM 1957 N N . ALA A 1 258 ? 3.483 -11.772 2.929 1.00 78.00 258 ALA A N 1
AT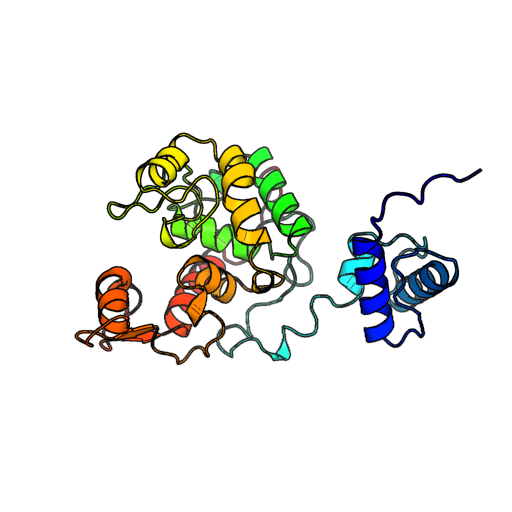OM 1958 C CA . ALA A 1 258 ? 3.032 -12.870 3.783 1.00 78.00 258 ALA A CA 1
ATOM 1959 C C . ALA A 1 258 ? 3.878 -13.001 5.056 1.00 78.00 258 ALA A C 1
ATOM 1961 O O . ALA A 1 258 ? 3.357 -13.264 6.141 1.00 78.00 258 ALA A O 1
ATOM 1962 N N . THR A 1 259 ? 5.196 -12.822 4.951 1.00 79.44 259 THR A N 1
ATOM 1963 C CA . THR A 1 259 ? 6.098 -12.884 6.108 1.00 79.44 259 THR A CA 1
ATOM 1964 C C . THR A 1 259 ? 5.767 -11.799 7.121 1.00 79.44 259 THR A C 1
ATOM 1966 O O . THR A 1 259 ? 5.684 -12.097 8.310 1.00 79.44 259 THR A O 1
ATOM 1969 N N . MET A 1 260 ? 5.477 -10.582 6.667 1.00 77.69 260 MET A N 1
ATOM 1970 C CA . MET A 1 260 ? 5.078 -9.495 7.559 1.00 77.69 260 MET A CA 1
ATOM 1971 C C . MET A 1 260 ? 3.795 -9.822 8.318 1.00 77.69 260 MET A C 1
ATOM 1973 O O . MET A 1 260 ? 3.767 -9.737 9.547 1.00 77.69 260 MET A O 1
ATOM 1977 N N . CYS A 1 261 ? 2.769 -10.300 7.612 1.00 76.19 261 CYS A N 1
ATOM 1978 C CA . CYS A 1 261 ? 1.522 -10.710 8.248 1.00 76.19 261 CYS A CA 1
ATOM 1979 C C . CYS A 1 261 ? 1.737 -11.857 9.252 1.00 76.19 261 CYS A C 1
ATOM 1981 O O . CYS A 1 261 ? 1.200 -11.823 10.357 1.00 76.19 261 CYS A O 1
ATOM 1983 N N . ARG A 1 262 ? 2.581 -12.848 8.924 1.00 76.06 262 ARG A N 1
ATOM 1984 C CA . ARG A 1 262 ? 2.911 -13.959 9.838 1.00 76.06 262 ARG A CA 1
ATOM 1985 C C . ARG A 1 262 ? 3.639 -13.493 11.098 1.00 76.06 262 ARG A C 1
ATOM 1987 O O . ARG A 1 262 ? 3.349 -13.999 12.179 1.00 76.06 262 ARG A O 1
ATOM 1994 N N . THR A 1 263 ? 4.552 -12.525 10.992 1.00 78.25 263 THR A N 1
ATOM 1995 C CA . THR A 1 263 ? 5.296 -12.010 12.159 1.00 78.25 263 THR A CA 1
ATOM 1996 C C . THR A 1 263 ? 4.413 -11.286 13.173 1.00 78.25 263 THR A C 1
ATOM 1998 O O . THR A 1 263 ? 4.722 -11.309 14.364 1.00 78.25 263 THR A O 1
ATOM 2001 N N . ALA A 1 264 ? 3.270 -10.739 12.746 1.00 76.81 264 ALA A N 1
ATOM 2002 C CA . ALA A 1 264 ? 2.264 -10.185 13.654 1.00 76.81 264 ALA A CA 1
ATOM 2003 C C . ALA A 1 264 ? 1.613 -11.261 14.549 1.00 76.81 264 ALA A C 1
ATOM 2005 O O . ALA A 1 264 ? 1.031 -10.940 15.588 1.00 76.81 264 ALA A O 1
ATOM 2006 N N . ARG A 1 265 ? 1.737 -12.547 14.173 1.00 74.94 265 ARG A N 1
ATOM 2007 C CA . ARG A 1 265 ? 1.112 -13.705 14.835 1.00 74.94 265 ARG A CA 1
ATOM 2008 C C . ARG A 1 265 ? -0.399 -13.546 14.995 1.00 74.94 265 ARG A C 1
ATOM 2010 O O . ARG A 1 265 ? -0.953 -13.956 16.008 1.00 74.94 265 ARG A O 1
ATOM 2017 N N . TRP A 1 266 ? -1.042 -12.908 14.017 1.00 71.75 266 TRP A N 1
ATOM 2018 C CA . TRP A 1 266 ? -2.484 -12.633 14.015 1.00 71.75 266 TRP A CA 1
ATOM 2019 C C . TRP A 1 266 ? -2.987 -11.776 15.180 1.00 71.75 266 TRP A C 1
ATOM 2021 O O . TRP A 1 266 ? -4.193 -11.614 15.334 1.00 71.75 266 TRP A O 1
ATOM 2031 N N . ARG A 1 267 ? -2.084 -11.187 15.975 1.00 79.06 267 ARG A N 1
ATOM 2032 C CA . ARG A 1 267 ? -2.463 -10.216 16.998 1.00 79.06 267 ARG A CA 1
ATOM 2033 C C . ARG A 1 267 ? -3.027 -8.987 16.310 1.00 79.06 267 ARG A C 1
ATOM 2035 O O . ARG A 1 267 ? -2.467 -8.526 15.314 1.00 79.06 267 ARG A O 1
ATOM 2042 N N . ARG A 1 268 ? -4.115 -8.460 16.852 1.00 84.12 268 ARG A N 1
ATOM 2043 C CA . ARG A 1 268 ? -4.767 -7.261 16.342 1.00 84.12 268 ARG A CA 1
ATOM 2044 C C . ARG A 1 268 ? -4.826 -6.216 17.436 1.00 84.12 268 ARG A C 1
ATOM 2046 O O . ARG A 1 268 ? -4.811 -6.555 18.619 1.00 84.12 268 ARG A O 1
ATOM 2053 N N . ILE A 1 269 ? -4.876 -4.960 17.028 1.00 84.12 269 ILE A N 1
ATOM 2054 C CA . ILE A 1 269 ? -5.114 -3.844 17.934 1.00 84.12 269 ILE A CA 1
ATOM 2055 C C . ILE A 1 269 ? -6.316 -3.041 17.464 1.00 84.12 269 ILE A C 1
ATOM 2057 O O . ILE A 1 269 ? -6.584 -2.974 16.263 1.00 84.12 269 ILE A O 1
ATOM 2061 N N . ARG A 1 270 ? -7.031 -2.432 18.403 1.00 84.06 270 ARG A N 1
ATOM 2062 C CA . ARG A 1 270 ? -8.073 -1.443 18.117 1.00 84.06 270 ARG A CA 1
ATOM 2063 C C . ARG A 1 270 ? -7.447 -0.078 17.823 1.00 84.06 270 ARG A C 1
ATOM 2065 O O . ARG A 1 270 ? -6.239 0.122 17.979 1.00 84.06 270 ARG A O 1
ATOM 2072 N N . VAL A 1 271 ? -8.284 0.875 17.418 1.00 84.62 271 VAL A N 1
ATOM 2073 C CA . VAL A 1 271 ? -7.895 2.275 17.174 1.00 84.62 271 VAL A CA 1
ATOM 2074 C C . VAL A 1 271 ? -7.117 2.857 18.361 1.00 84.62 271 VAL A C 1
ATOM 2076 O O . VAL A 1 271 ? -6.040 3.417 18.168 1.00 84.62 271 VAL A O 1
ATOM 2079 N N . ASP A 1 272 ? -7.588 2.621 19.587 1.00 84.00 272 ASP A N 1
ATOM 2080 C CA . ASP A 1 272 ? -6.954 3.083 20.831 1.00 84.00 272 ASP A CA 1
ATOM 2081 C C . ASP A 1 272 ? -5.622 2.380 21.174 1.00 84.00 272 ASP A C 1
ATOM 2083 O O . ASP A 1 272 ? -4.881 2.832 22.042 1.00 84.00 272 ASP A O 1
ATOM 2087 N N . GLY A 1 273 ? -5.274 1.293 20.478 1.00 83.00 273 GLY A N 1
ATOM 2088 C CA . GLY A 1 273 ? -4.062 0.501 20.709 1.00 83.00 273 GLY A CA 1
ATOM 2089 C C . GLY A 1 273 ? -4.201 -0.647 21.691 1.00 83.00 273 GLY A C 1
ATOM 2090 O O . GLY A 1 273 ? -3.234 -1.387 21.874 1.00 83.00 273 GLY A O 1
ATOM 2091 N N . SER A 1 274 ? -5.384 -0.846 22.266 1.00 83.62 274 SER A N 1
ATOM 2092 C CA . SER A 1 274 ? -5.690 -2.054 23.025 1.00 83.62 274 SER A CA 1
ATOM 2093 C C . SER A 1 274 ? -5.638 -3.287 22.121 1.00 83.62 274 SER A C 1
ATOM 2095 O O . SER A 1 274 ? -5.946 -3.220 20.928 1.00 83.62 274 SER A O 1
ATOM 2097 N N . LEU A 1 275 ? -5.243 -4.432 22.683 1.00 83.25 275 LEU A N 1
ATOM 2098 C CA . LEU A 1 275 ? -5.312 -5.712 21.976 1.00 83.25 275 LEU A CA 1
ATOM 2099 C C . LEU A 1 275 ? -6.775 -6.059 21.689 1.00 83.25 275 LEU A C 1
ATOM 2101 O O . LEU A 1 275 ? -7.624 -5.962 22.579 1.00 83.25 275 LEU A O 1
ATOM 2105 N N . ALA A 1 276 ? -7.053 -6.426 20.438 1.00 72.56 276 ALA A N 1
ATOM 2106 C CA . ALA A 1 276 ? -8.399 -6.711 19.961 1.00 72.56 276 ALA A CA 1
ATOM 2107 C C . ALA A 1 276 ? -8.854 -8.129 20.310 1.00 72.56 276 ALA A C 1
ATOM 2109 O O . ALA A 1 276 ? -8.063 -9.072 20.076 1.00 72.56 276 ALA A O 1
#

pLDDT: mean 82.08, std 16.96, range [31.27, 98.5]

Foldseek 3Di:
DDDDQDDDFLVNLLVQQVLLVVVVQDDDSRSDCDPSVLVSLLVQCVVQVHDSPSHCDPVSVQSSPLFPVVQVVDPPVCVPVQGLQLARVPDDPQKEQPFPQVVVDALVLSVLLSVLCSVLQANSNLLQLQLCPQQVRQQQQDADPQLQGGSNRDHLVLVQVQQNDSVSSNCSNVDDSSRCSPRPVNSSSVVPNVNNSDDNLLVNCCSVPVVCSPPDQAAWQAADPDPDDNNVSCVVPVVLVVVVPRTHGSVSSSVSSVVRSVVSVRFIAH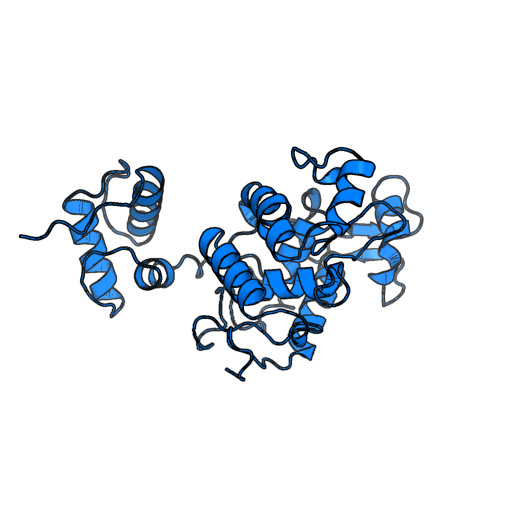SNGHTD

Radius of gyration: 20.54 Å; chains: 1; bounding box: 65×39×44 Å

InterPro domains:
  IPR002477 Peptidoglycan binding-like [PF01471] (13-63)
  IPR023346 Lysozyme-like domain superfamily [SSF53955] (98-157)
  IPR036365 PGBD-like superfamily [SSF47090] (13-63)
  IPR036366 PGBD superfamily [G3DSA:1.10.101.10] (4-65)

Organism: Sorangium cellulosum (NCBI:txid56)